Protein AF-A0A0Q5PLP7-F1 (afdb_monomer_lite)

Foldseek 3Di:
DDDDDPLLVVLQVLQVVLLVLLQVLVCVVLVVVVKNKHWDKDWDWDQEPVRHGFWTWIWTWIDGLFFNIKIKIKTKGWDFDDDCVLVVDPQRPVPRTKIKIKIWMWTDTPFLQAWTKIWIWMWMDHVATWIWIWIFTARLDDDPVLLCLQQVLLCVLQVVQPNVQSVVQQVVQQVQQADVVVRDGLHSGHGTDIGHRPDSVSRVSSSSSRSVSCSPRNSVSSSVGSPPDDDVVSVLSSQQSLVVQVVCLVPRNPQLVVCVVVVHDNCSSCSNRDPHHDDD

pLDDT: mean 95.38, std 5.83, range [67.81, 98.94]

Radius of gyration: 18.38 Å; chains: 1; bounding box: 47×38×50 Å

Structure (mmCIF, N/CA/C/O backbone):
data_AF-A0A0Q5PLP7-F1
#
_entry.id   AF-A0A0Q5PLP7-F1
#
loop_
_atom_site.group_PDB
_atom_site.id
_atom_site.type_symbol
_atom_site.label_atom_id
_atom_site.label_alt_id
_atom_site.label_comp_id
_atom_site.label_asym_id
_atom_site.label_entity_id
_atom_site.label_seq_id
_atom_site.pdbx_PDB_ins_code
_atom_site.Cartn_x
_atom_site.Cartn_y
_atom_site.Cartn_z
_atom_site.occupancy
_atom_site.B_iso_or_equiv
_atom_site.auth_seq_id
_atom_site.auth_comp_id
_atom_site.auth_asym_id
_atom_site.auth_atom_id
_atom_site.pdbx_PDB_model_num
ATOM 1 N N . MET A 1 1 ? 17.138 14.579 -14.074 1.00 67.81 1 MET A N 1
ATOM 2 C CA . MET A 1 1 ? 15.884 13.792 -14.101 1.00 67.81 1 MET A CA 1
ATOM 3 C C . MET A 1 1 ? 16.131 12.532 -14.909 1.00 67.81 1 MET A C 1
ATOM 5 O O . MET A 1 1 ? 16.903 12.604 -15.856 1.00 67.81 1 MET A O 1
ATOM 9 N N . LEU A 1 2 ? 15.532 11.404 -14.523 1.00 84.56 2 LEU A N 1
ATOM 10 C CA . LEU A 1 2 ? 15.620 10.164 -15.298 1.00 84.56 2 LEU A CA 1
ATOM 11 C C . LEU A 1 2 ? 14.899 10.344 -16.642 1.00 84.56 2 LEU A C 1
ATOM 13 O O . LEU A 1 2 ? 13.792 10.882 -16.669 1.00 84.56 2 LEU A O 1
ATOM 17 N N . THR A 1 3 ? 15.515 9.896 -17.733 1.00 89.75 3 THR A N 1
ATOM 18 C CA . THR A 1 3 ? 14.839 9.782 -19.032 1.00 89.75 3 THR A CA 1
ATOM 19 C C . THR A 1 3 ? 13.970 8.533 -19.002 1.00 89.75 3 THR A C 1
ATOM 21 O O . THR A 1 3 ? 14.491 7.449 -18.754 1.00 89.75 3 THR A O 1
ATOM 24 N N . LEU A 1 4 ? 12.664 8.693 -19.219 1.00 95.31 4 LEU A N 1
ATOM 25 C CA . LEU A 1 4 ? 11.688 7.607 -19.149 1.00 95.31 4 LEU A CA 1
ATOM 26 C C . LEU A 1 4 ? 11.164 7.274 -20.543 1.00 95.31 4 LEU A C 1
ATOM 28 O O . LEU A 1 4 ? 10.915 8.182 -21.336 1.00 95.31 4 LEU A O 1
ATOM 32 N N . ASP A 1 5 ? 10.973 5.988 -20.825 1.00 97.12 5 ASP A N 1
ATOM 33 C CA . ASP A 1 5 ? 10.203 5.570 -21.998 1.00 97.12 5 ASP A CA 1
ATOM 34 C C . ASP A 1 5 ? 8.686 5.750 -21.781 1.00 97.12 5 ASP A C 1
ATOM 36 O O . ASP A 1 5 ? 8.226 6.116 -20.694 1.00 97.12 5 ASP A O 1
ATOM 40 N N . THR A 1 6 ? 7.899 5.515 -22.835 1.00 98.00 6 THR A N 1
ATOM 41 C CA . THR A 1 6 ? 6.442 5.706 -22.823 1.00 98.00 6 THR A CA 1
ATOM 42 C C . THR A 1 6 ? 5.742 4.883 -21.741 1.00 98.00 6 THR A C 1
ATOM 44 O O . THR A 1 6 ? 4.869 5.410 -21.049 1.00 98.00 6 THR A O 1
ATOM 47 N N . ASP A 1 7 ? 6.141 3.629 -21.543 1.00 98.25 7 ASP A N 1
ATOM 48 C CA . ASP A 1 7 ? 5.531 2.728 -20.560 1.00 98.25 7 ASP A CA 1
ATOM 49 C C . ASP A 1 7 ? 5.874 3.172 -19.137 1.00 98.25 7 ASP A C 1
ATOM 51 O O . ASP A 1 7 ? 5.004 3.285 -18.271 1.00 98.25 7 ASP A O 1
ATOM 55 N N . GLN A 1 8 ? 7.147 3.504 -18.902 1.00 98.19 8 GLN A N 1
ATOM 56 C CA . GLN A 1 8 ? 7.638 4.020 -17.625 1.00 98.19 8 GLN A CA 1
ATOM 57 C C . GLN A 1 8 ? 6.933 5.325 -17.239 1.00 98.19 8 GLN A C 1
ATOM 59 O O . GLN A 1 8 ? 6.527 5.496 -16.086 1.00 98.19 8 GLN A O 1
ATOM 64 N N . GLN A 1 9 ? 6.758 6.238 -18.198 1.00 98.25 9 GLN A N 1
ATOM 65 C CA . GLN A 1 9 ? 6.053 7.497 -17.980 1.00 98.25 9 GLN A CA 1
ATOM 66 C C . GLN A 1 9 ? 4.558 7.275 -17.720 1.00 98.25 9 GLN A C 1
ATOM 68 O O . GLN A 1 9 ? 3.997 7.904 -16.820 1.00 98.25 9 GLN A O 1
ATOM 73 N N . THR A 1 10 ? 3.928 6.356 -18.454 1.00 98.69 10 THR A N 1
ATOM 74 C CA . THR A 1 10 ? 2.509 6.009 -18.292 1.00 98.69 10 THR A CA 1
ATOM 75 C C . THR A 1 10 ? 2.236 5.395 -16.918 1.00 98.69 10 THR A C 1
ATOM 77 O O . THR A 1 10 ? 1.335 5.846 -16.207 1.00 98.69 10 THR A O 1
ATOM 80 N N . ALA A 1 11 ? 3.050 4.422 -16.497 1.00 98.69 11 ALA A N 1
ATOM 81 C CA . ALA A 1 11 ? 2.931 3.791 -15.185 1.00 98.69 11 ALA A CA 1
ATOM 82 C C . ALA A 1 11 ? 3.142 4.801 -14.046 1.00 98.69 11 ALA A C 1
ATOM 84 O O . ALA A 1 11 ? 2.337 4.861 -13.114 1.00 98.69 11 ALA A O 1
ATOM 85 N N . ARG A 1 12 ? 4.173 5.654 -14.149 1.00 98.50 12 ARG A N 1
ATOM 86 C CA . ARG A 1 12 ? 4.429 6.725 -13.177 1.00 98.50 12 ARG A CA 1
ATOM 87 C C . ARG A 1 12 ? 3.227 7.660 -13.034 1.00 98.50 12 ARG A C 1
ATOM 89 O O . ARG A 1 12 ? 2.779 7.907 -11.915 1.00 98.50 12 ARG A O 1
ATOM 96 N N . ALA A 1 13 ? 2.714 8.178 -14.152 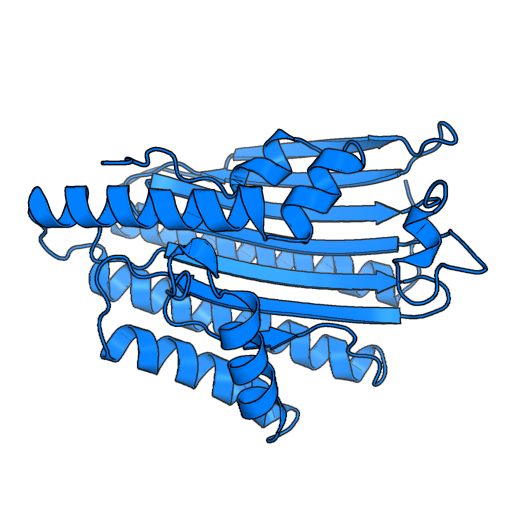1.00 98.69 13 ALA A N 1
ATOM 97 C CA . ALA A 1 13 ? 1.601 9.125 -14.147 1.00 98.69 13 ALA A CA 1
ATOM 98 C C . ALA A 1 13 ? 0.344 8.515 -13.510 1.00 98.69 13 ALA A C 1
ATOM 100 O O . ALA A 1 13 ? -0.357 9.182 -12.746 1.00 98.69 13 ALA A O 1
ATOM 101 N N . TRP A 1 14 ? 0.089 7.230 -13.770 1.00 98.81 14 TRP A N 1
ATOM 102 C CA . TRP A 1 14 ? -0.995 6.499 -13.126 1.00 98.81 14 TRP A CA 1
ATOM 103 C C . TRP A 1 14 ? -0.827 6.404 -11.608 1.00 98.81 14 TRP A C 1
ATOM 105 O O . TRP A 1 14 ? -1.751 6.763 -10.881 1.00 98.81 14 TRP A O 1
ATOM 115 N N . PHE A 1 15 ? 0.335 5.974 -11.108 1.00 98.81 15 PHE A N 1
ATOM 116 C CA . PHE A 1 15 ? 0.550 5.840 -9.663 1.00 98.81 15 PHE A CA 1
ATOM 117 C C . PHE A 1 15 ? 0.480 7.188 -8.935 1.00 98.81 15 PHE A C 1
ATOM 119 O O . PHE A 1 15 ? -0.104 7.275 -7.853 1.00 98.81 15 PHE A O 1
ATOM 126 N N . GLU A 1 16 ? 1.006 8.256 -9.539 1.00 98.75 16 GLU A N 1
ATOM 127 C CA . GLU A 1 16 ? 0.887 9.618 -9.008 1.00 98.75 16 GLU A CA 1
ATOM 128 C C . GLU A 1 16 ? -0.577 10.095 -8.972 1.00 98.75 16 GLU A C 1
ATOM 130 O O . GLU A 1 16 ? -0.996 10.686 -7.972 1.00 98.75 16 GLU A O 1
ATOM 135 N N . SER A 1 17 ? -1.364 9.798 -10.014 1.00 98.81 17 SER A N 1
ATOM 136 C CA . SER A 1 17 ? -2.800 10.105 -10.078 1.00 98.81 17 SER A CA 1
ATOM 137 C C . SER A 1 17 ? -3.606 9.322 -9.038 1.00 98.81 17 SER A C 1
ATOM 139 O O . SER A 1 17 ? -4.400 9.910 -8.298 1.00 98.81 17 SER A O 1
ATOM 141 N N . LEU A 1 18 ? -3.363 8.014 -8.926 1.00 98.88 18 LEU A N 1
ATOM 142 C CA . LEU A 1 18 ? -4.016 7.146 -7.950 1.00 98.88 18 LEU A CA 1
ATOM 143 C C . LEU A 1 18 ? -3.723 7.608 -6.518 1.00 98.88 18 LEU A C 1
ATOM 145 O O . LEU A 1 18 ? -4.650 7.717 -5.718 1.00 98.88 18 LEU A O 1
ATOM 149 N N . ARG A 1 19 ? -2.468 7.972 -6.210 1.00 98.75 19 ARG A N 1
ATOM 150 C CA . ARG A 1 19 ? -2.098 8.558 -4.911 1.00 98.75 19 ARG A CA 1
ATOM 151 C C . ARG A 1 19 ? -2.933 9.790 -4.600 1.00 98.75 19 ARG A C 1
ATOM 153 O O . ARG A 1 19 ? -3.484 9.873 -3.510 1.00 98.75 19 ARG A O 1
ATOM 160 N N . THR A 1 20 ? -3.051 10.725 -5.542 1.00 98.81 20 THR A N 1
ATOM 161 C CA . THR A 1 20 ? -3.848 11.944 -5.342 1.00 98.81 20 THR A CA 1
ATOM 162 C C . THR A 1 20 ? -5.306 11.607 -5.038 1.00 98.81 20 THR A C 1
ATOM 164 O O . THR A 1 20 ? -5.856 12.116 -4.068 1.00 98.81 20 THR A O 1
ATOM 167 N N . ARG A 1 21 ? -5.917 10.694 -5.802 1.00 98.88 21 ARG A N 1
ATOM 168 C CA . ARG A 1 21 ? -7.320 10.294 -5.605 1.00 98.88 21 ARG A CA 1
ATOM 169 C C . ARG A 1 21 ? -7.557 9.600 -4.264 1.00 98.88 21 ARG A C 1
ATOM 171 O O . ARG A 1 21 ? -8.554 9.891 -3.608 1.00 98.88 21 ARG A O 1
ATOM 178 N N . ILE A 1 22 ? -6.640 8.729 -3.840 1.00 98.88 22 ILE A N 1
ATOM 179 C CA . ILE A 1 22 ? -6.704 8.084 -2.524 1.00 98.88 22 ILE A CA 1
ATOM 180 C C . ILE A 1 22 ? -6.572 9.122 -1.407 1.00 98.88 22 ILE A C 1
ATOM 182 O O . ILE A 1 22 ? -7.396 9.132 -0.494 1.00 98.88 22 ILE A O 1
ATOM 186 N N . CYS A 1 23 ? -5.584 10.020 -1.488 1.00 98.88 23 CYS A N 1
ATOM 187 C CA . CYS A 1 23 ? -5.411 11.085 -0.502 1.00 98.88 23 CYS A CA 1
ATOM 188 C C . CYS A 1 23 ? -6.674 11.949 -0.393 1.00 98.88 23 CYS A C 1
ATOM 190 O O . CYS A 1 23 ? -7.181 12.130 0.708 1.00 98.88 23 CYS A O 1
ATOM 192 N N . THR A 1 24 ? -7.252 12.377 -1.521 1.00 98.88 24 THR A N 1
ATOM 193 C CA . THR A 1 24 ? -8.514 13.132 -1.541 1.00 98.88 24 THR A CA 1
ATOM 194 C C . THR A 1 24 ? -9.669 12.357 -0.901 1.00 98.88 24 THR A C 1
ATOM 196 O O . THR A 1 24 ? -10.435 12.927 -0.125 1.00 98.88 24 THR A O 1
ATOM 199 N N . ALA A 1 25 ? -9.805 11.057 -1.181 1.00 98.94 25 ALA A N 1
ATOM 200 C CA . ALA A 1 25 ? -10.855 10.238 -0.577 1.00 98.94 25 ALA A CA 1
ATOM 201 C C . ALA A 1 25 ? -10.691 10.108 0.948 1.00 98.94 25 ALA A C 1
ATOM 203 O O . ALA A 1 25 ? -11.684 10.118 1.676 1.00 98.94 25 ALA A O 1
ATOM 204 N N . PHE A 1 26 ? -9.454 10.004 1.436 1.00 98.88 26 PHE A N 1
ATOM 205 C CA . PHE A 1 26 ? -9.154 9.887 2.865 1.00 98.88 26 PHE A CA 1
ATOM 206 C C . PHE A 1 26 ? -9.312 11.220 3.602 1.00 98.88 26 PHE A C 1
ATOM 208 O O . PHE A 1 26 ? -9.853 11.242 4.704 1.00 98.88 26 PHE A O 1
ATOM 215 N N . GLU A 1 27 ? -8.928 12.336 2.985 1.00 98.88 27 GLU A N 1
ATOM 216 C CA .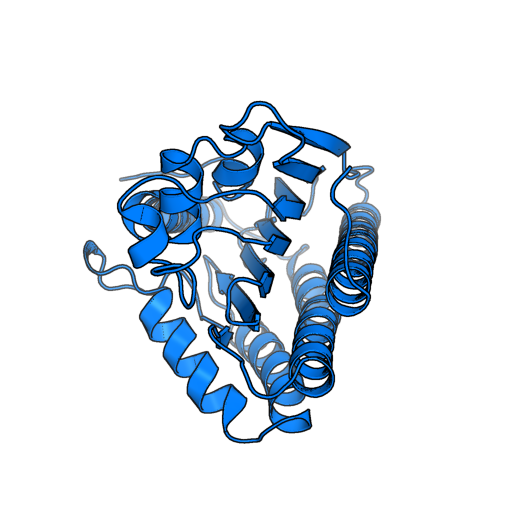 GLU A 1 27 ? -9.212 13.677 3.508 1.00 98.88 27 GLU A CA 1
ATOM 217 C C . GLU A 1 27 ? -10.721 13.915 3.607 1.00 98.88 27 GLU A C 1
ATOM 219 O O . GLU A 1 27 ? -11.196 14.405 4.625 1.00 98.88 27 GLU A O 1
ATOM 224 N N . ALA A 1 28 ? -11.503 13.498 2.605 1.00 98.88 28 ALA A N 1
ATOM 225 C CA . ALA A 1 28 ? -12.961 13.592 2.664 1.00 98.88 28 ALA A CA 1
ATOM 226 C C . ALA A 1 28 ? -13.553 12.799 3.846 1.00 98.88 28 ALA A C 1
ATOM 228 O O . ALA A 1 28 ? -14.467 13.283 4.504 1.00 98.88 28 ALA A O 1
ATOM 229 N N . ILE A 1 29 ? -13.004 11.622 4.164 1.00 98.88 29 ILE A N 1
ATOM 230 C CA . ILE A 1 29 ? -13.406 10.846 5.349 1.00 98.88 29 ILE A CA 1
ATOM 231 C C . ILE A 1 29 ? -13.093 11.599 6.653 1.00 98.88 29 ILE A C 1
ATOM 233 O O . ILE A 1 29 ? -13.907 11.590 7.574 1.00 98.88 29 ILE A O 1
ATOM 237 N N . GLU A 1 30 ? -11.943 12.271 6.751 1.00 98.88 30 GLU A N 1
ATOM 238 C CA . GLU A 1 30 ? -11.634 13.125 7.908 1.00 98.88 30 GLU A CA 1
ATOM 239 C C . GLU A 1 30 ? -12.648 14.272 8.037 1.00 98.88 30 GLU A C 1
ATOM 241 O O . GLU A 1 30 ? -13.141 14.532 9.138 1.00 98.88 30 GLU A O 1
ATOM 246 N N . ARG A 1 31 ? -13.048 14.890 6.916 1.00 98.81 31 ARG A N 1
ATOM 247 C CA . ARG A 1 31 ? -14.092 15.930 6.902 1.00 98.81 31 ARG A CA 1
ATOM 248 C C . ARG A 1 31 ? -15.448 15.397 7.348 1.00 98.81 31 ARG A C 1
ATOM 250 O O . ARG A 1 31 ? -16.095 16.049 8.165 1.00 98.81 31 ARG A O 1
ATOM 257 N N . ASP A 1 32 ? -15.836 14.205 6.894 1.00 98.56 32 ASP A N 1
ATOM 258 C CA . ASP A 1 32 ? -17.064 13.523 7.329 1.00 98.56 32 ASP A CA 1
ATOM 259 C C . ASP A 1 32 ? -17.075 13.295 8.859 1.00 98.56 32 ASP A C 1
ATOM 261 O O . ASP A 1 32 ? -18.134 13.296 9.487 1.00 98.56 32 ASP A O 1
ATOM 265 N N . ALA A 1 33 ? -15.897 13.152 9.479 1.00 98.12 33 ALA A N 1
ATOM 266 C CA . ALA A 1 33 ? -15.716 13.010 10.925 1.00 98.12 33 ALA A CA 1
ATOM 267 C C . ALA A 1 33 ? -15.476 14.343 11.675 1.00 98.12 33 ALA A C 1
ATOM 269 O O . ALA A 1 33 ? -15.183 14.334 12.876 1.00 98.12 33 ALA A O 1
ATOM 270 N N . GLY A 1 34 ? -15.590 15.491 10.998 1.00 98.25 34 GLY A N 1
ATOM 271 C CA . GLY A 1 34 ? -15.385 16.819 11.587 1.00 98.25 34 GLY A CA 1
ATOM 272 C C . GLY A 1 34 ? -13.922 17.146 11.894 1.00 98.25 34 GLY A C 1
ATOM 273 O O . GLY A 1 34 ? -13.640 17.853 12.861 1.00 98.25 34 GLY A O 1
ATOM 274 N N . SER A 1 35 ? -12.990 16.594 11.119 1.00 98.44 35 SER A N 1
ATOM 275 C CA . SER A 1 35 ? -11.549 16.809 11.241 1.00 98.44 35 SER A CA 1
ATOM 276 C C . SER A 1 35 ? -11.001 17.519 10.005 1.00 98.44 35 SER A C 1
ATOM 278 O O . SER A 1 35 ? -11.308 17.158 8.871 1.00 98.44 35 SER A O 1
ATOM 280 N N . ASP A 1 36 ? -10.149 18.520 10.231 1.00 98.19 36 ASP A N 1
ATOM 281 C CA . ASP A 1 36 ? -9.466 19.264 9.169 1.00 98.19 36 ASP A CA 1
ATOM 282 C C . ASP A 1 36 ? -8.118 18.645 8.760 1.00 98.19 36 ASP A C 1
ATOM 284 O O . ASP A 1 36 ? -7.347 19.274 8.031 1.00 98.19 36 ASP A O 1
ATOM 288 N N . ALA A 1 37 ? -7.819 17.421 9.209 1.00 98.56 37 ALA A N 1
ATOM 289 C CA . ALA A 1 37 ? -6.592 16.726 8.839 1.00 98.56 37 ALA A CA 1
ATOM 290 C C . ALA A 1 37 ? -6.440 16.627 7.309 1.00 98.56 37 ALA A C 1
ATOM 292 O O . ALA A 1 37 ? -7.410 16.405 6.579 1.00 98.56 37 ALA A O 1
ATOM 293 N N . ALA A 1 38 ? -5.211 16.833 6.839 1.00 98.62 38 ALA A N 1
ATOM 294 C CA . ALA A 1 38 ? -4.842 16.807 5.431 1.00 98.62 38 ALA A CA 1
ATOM 295 C C . ALA A 1 38 ? -3.458 16.175 5.256 1.00 98.62 38 ALA A C 1
ATOM 297 O O . ALA A 1 38 ? -2.664 16.129 6.203 1.00 98.62 38 ALA A O 1
ATOM 298 N N . PHE A 1 39 ? -3.164 15.689 4.052 1.00 98.69 39 PHE A N 1
ATOM 299 C CA . PHE A 1 39 ? -1.857 15.132 3.732 1.00 98.69 39 PHE A CA 1
ATOM 300 C C . PHE A 1 39 ? -0.793 16.226 3.622 1.00 98.69 39 PHE A C 1
ATOM 302 O O . PHE A 1 39 ? -0.915 17.175 2.849 1.00 98.69 39 PHE A O 1
ATOM 309 N N . GLU A 1 40 ? 0.309 16.032 4.339 1.00 98.25 40 GLU A N 1
ATOM 310 C CA . GLU A 1 40 ? 1.564 16.725 4.088 1.00 98.25 40 GLU A CA 1
ATOM 311 C C . GLU A 1 40 ? 2.354 15.965 3.017 1.00 98.25 40 GLU A C 1
ATOM 313 O O . GLU A 1 40 ? 2.526 14.744 3.103 1.00 98.25 40 GLU A O 1
ATOM 318 N N . TYR A 1 41 ? 2.845 16.693 2.011 1.00 97.94 41 TYR A N 1
ATOM 319 C CA . TYR A 1 41 ? 3.620 16.130 0.909 1.00 97.94 41 TYR A CA 1
ATOM 320 C C . TYR A 1 41 ? 5.088 16.532 1.006 1.00 97.94 41 TYR A C 1
ATOM 322 O O . TYR A 1 41 ? 5.435 17.701 0.854 1.00 97.94 41 TYR A O 1
ATOM 330 N N . ILE A 1 42 ? 5.957 15.543 1.194 1.00 96.19 42 ILE A N 1
ATOM 331 C CA . ILE A 1 42 ? 7.401 15.737 1.333 1.00 96.19 42 ILE A CA 1
ATOM 332 C C . ILE A 1 42 ? 8.090 15.073 0.142 1.00 96.19 42 ILE A C 1
ATOM 334 O O . ILE A 1 42 ? 8.158 13.842 0.049 1.00 96.19 42 ILE A O 1
ATOM 338 N N . ALA A 1 43 ? 8.576 15.895 -0.787 1.00 96.19 43 ALA A N 1
ATOM 339 C CA . ALA A 1 43 ? 9.376 15.435 -1.916 1.00 96.19 43 ALA A CA 1
ATOM 340 C C . ALA A 1 43 ? 10.784 15.032 -1.458 1.00 96.19 43 ALA A C 1
ATOM 342 O O . ALA A 1 43 ? 11.335 15.604 -0.517 1.00 96.19 43 ALA A O 1
ATOM 343 N N . TRP A 1 44 ? 11.364 14.047 -2.132 1.00 93.62 44 TRP A N 1
ATOM 344 C CA . TRP A 1 44 ? 12.738 13.622 -1.908 1.00 93.62 44 TRP A CA 1
ATOM 345 C C . TRP A 1 44 ? 13.363 13.143 -3.213 1.00 93.62 44 TRP A C 1
ATOM 347 O O . TRP A 1 44 ? 12.692 12.548 -4.057 1.00 93.62 44 TRP A O 1
ATOM 357 N N . ASP A 1 45 ? 14.667 13.355 -3.329 1.00 91.69 45 ASP A N 1
ATOM 358 C CA . ASP A 1 45 ? 15.477 12.887 -4.444 1.00 91.69 45 ASP A CA 1
ATOM 359 C C . ASP A 1 45 ? 16.424 11.778 -3.983 1.00 91.69 45 ASP A C 1
ATOM 361 O O . ASP A 1 45 ? 16.821 11.700 -2.818 1.00 91.69 45 ASP A O 1
ATOM 365 N N . ARG A 1 46 ? 16.792 10.907 -4.919 1.00 88.31 46 ARG A N 1
ATOM 366 C CA . ARG A 1 46 ? 17.804 9.868 -4.745 1.00 88.31 46 ARG A CA 1
ATOM 367 C C . ARG A 1 46 ? 19.003 10.190 -5.616 1.00 88.31 46 ARG A C 1
ATOM 369 O O . ARG A 1 46 ? 18.851 10.478 -6.802 1.00 88.31 46 ARG A O 1
ATOM 376 N N . ILE A 1 47 ? 20.190 10.049 -5.045 1.00 87.00 47 ILE A N 1
ATOM 377 C CA . ILE A 1 47 ? 21.442 10.027 -5.797 1.00 87.00 47 ILE A CA 1
ATOM 378 C C . ILE A 1 47 ? 21.800 8.562 -6.047 1.00 87.00 47 ILE A C 1
ATOM 380 O O . ILE A 1 47 ? 21.756 7.740 -5.132 1.00 87.00 47 ILE A O 1
ATOM 384 N N . ASP A 1 48 ? 22.056 8.220 -7.306 1.00 84.75 48 ASP A N 1
ATOM 385 C CA . ASP A 1 48 ? 22.569 6.903 -7.676 1.00 84.75 48 ASP A CA 1
ATOM 386 C C . ASP A 1 48 ? 24.010 6.749 -7.157 1.00 84.75 48 ASP A C 1
ATOM 388 O O . ASP A 1 48 ? 24.717 7.756 -7.077 1.00 84.75 48 ASP A O 1
ATOM 392 N N . PRO A 1 49 ? 24.496 5.536 -6.833 1.00 81.19 49 PRO A N 1
ATOM 393 C CA . PRO A 1 49 ? 25.873 5.365 -6.369 1.00 81.19 49 PRO A CA 1
ATOM 394 C C . PRO A 1 49 ? 26.946 5.888 -7.337 1.00 81.19 49 PRO A C 1
ATOM 396 O O . PRO A 1 49 ? 28.027 6.276 -6.902 1.00 81.19 49 PRO A O 1
ATOM 399 N N . SER A 1 50 ? 26.639 6.000 -8.636 1.00 82.88 50 SER A N 1
ATOM 400 C CA . SER A 1 50 ? 27.503 6.676 -9.618 1.00 82.88 50 SER A CA 1
ATOM 401 C C . SER A 1 50 ? 27.657 8.194 -9.408 1.00 82.88 50 SER A C 1
ATOM 403 O O . SER A 1 50 ? 28.445 8.832 -10.103 1.00 82.88 50 SER A O 1
ATOM 405 N N . GLY A 1 51 ? 26.893 8.796 -8.491 1.00 84.56 51 GLY A N 1
ATOM 406 C CA . GLY A 1 51 ? 26.802 10.242 -8.270 1.00 84.56 51 GLY A CA 1
ATOM 407 C C . GLY A 1 51 ? 25.781 10.950 -9.171 1.00 84.56 51 GLY A C 1
ATOM 408 O O . GLY A 1 51 ? 25.559 12.151 -9.019 1.00 84.56 51 GLY A O 1
ATOM 409 N N . GLY A 1 52 ? 25.147 10.230 -10.104 1.00 86.31 52 GLY A N 1
ATOM 410 C CA . GLY A 1 52 ? 24.111 10.762 -10.990 1.00 86.31 52 GLY A CA 1
ATOM 411 C C . GLY A 1 52 ? 22.701 10.799 -10.371 1.00 86.31 52 GLY A C 1
ATOM 412 O O . GLY A 1 52 ? 22.482 10.324 -9.254 1.00 86.31 52 GLY A O 1
ATOM 413 N N . PRO A 1 53 ? 21.698 11.335 -11.096 1.00 89.25 53 PRO A N 1
ATOM 414 C CA . PRO A 1 53 ? 20.306 11.318 -10.647 1.00 89.25 53 PRO A CA 1
ATOM 415 C C . PRO A 1 53 ? 19.767 9.882 -10.549 1.00 89.25 53 PRO A C 1
ATOM 417 O O . PRO A 1 53 ? 19.710 9.179 -11.553 1.00 89.25 53 PRO A O 1
ATOM 420 N N . GLY A 1 54 ? 19.304 9.473 -9.366 1.00 90.19 54 GLY A N 1
ATOM 421 C CA . GLY A 1 54 ? 18.722 8.150 -9.094 1.00 90.19 54 GLY A CA 1
ATOM 422 C C . GLY A 1 54 ? 17.190 8.131 -9.033 1.00 90.19 54 GLY A C 1
ATOM 423 O O . GLY A 1 54 ? 16.603 7.133 -8.601 1.00 90.19 54 GLY A O 1
ATOM 424 N N . GLY A 1 55 ? 16.546 9.235 -9.427 1.00 93.19 55 GLY A N 1
ATOM 425 C CA . GLY A 1 55 ? 15.103 9.459 -9.315 1.00 93.19 55 GLY A CA 1
ATOM 426 C C . GLY A 1 55 ? 14.709 10.059 -7.967 1.00 93.19 55 GLY A C 1
ATOM 427 O O . GLY A 1 55 ? 15.469 10.833 -7.397 1.00 93.19 55 GLY A O 1
ATOM 428 N N . GLY A 1 56 ? 13.525 9.718 -7.465 1.00 94.00 56 GLY A N 1
ATOM 429 C CA . GLY A 1 56 ? 12.991 10.274 -6.224 1.00 94.00 56 GLY A CA 1
ATOM 430 C C . GLY A 1 56 ? 11.548 9.855 -5.967 1.00 94.00 56 GLY A C 1
ATOM 431 O O . GLY A 1 56 ? 11.058 8.867 -6.520 1.00 94.00 56 GLY A O 1
ATOM 432 N N . GLY A 1 57 ? 10.847 10.615 -5.137 1.00 95.25 57 GLY A N 1
ATOM 433 C CA . GLY A 1 57 ? 9.449 10.363 -4.833 1.00 95.25 57 GLY A CA 1
ATOM 434 C C . GLY A 1 57 ? 8.811 11.450 -3.984 1.00 95.25 57 GLY A C 1
ATOM 435 O O . GLY A 1 57 ? 9.423 12.463 -3.651 1.00 95.25 57 GLY A O 1
ATOM 436 N N . VAL A 1 58 ? 7.556 11.213 -3.620 1.00 97.44 58 VAL A N 1
ATOM 437 C CA . VAL A 1 58 ? 6.794 12.078 -2.720 1.00 97.44 58 VAL A CA 1
ATOM 438 C C . VAL A 1 58 ? 6.183 11.210 -1.638 1.00 97.44 58 VAL A C 1
ATOM 440 O O . VAL A 1 58 ? 5.467 10.247 -1.922 1.00 97.44 58 VAL A O 1
ATOM 443 N N . ARG A 1 59 ? 6.475 11.558 -0.387 1.00 96.69 59 ARG A N 1
ATOM 444 C CA . ARG A 1 59 ? 5.792 10.997 0.773 1.00 96.69 59 ARG A CA 1
ATOM 445 C C . ARG A 1 59 ? 4.538 11.815 1.026 1.00 96.69 59 ARG A C 1
ATOM 447 O O . ARG A 1 59 ? 4.656 13.015 1.232 1.00 96.69 59 ARG A O 1
ATOM 454 N N . GLY A 1 60 ? 3.369 11.189 1.006 1.00 97.62 60 GLY A N 1
ATOM 455 C CA . GLY A 1 60 ? 2.151 11.773 1.559 1.00 97.62 60 GLY A CA 1
ATOM 456 C C . GLY A 1 60 ? 1.929 11.196 2.947 1.00 97.62 60 GLY A C 1
ATOM 457 O O . GLY A 1 60 ? 1.831 9.978 3.061 1.00 97.62 60 GLY A O 1
ATOM 458 N N . VAL A 1 61 ? 1.841 12.023 3.988 1.00 97.88 61 VAL A N 1
ATOM 459 C CA . VAL A 1 61 ? 1.537 11.568 5.356 1.00 97.88 61 VAL A CA 1
ATOM 460 C C . VAL A 1 61 ? 0.410 12.402 5.949 1.00 97.88 61 VAL A C 1
ATOM 462 O O . VAL A 1 61 ? 0.422 13.621 5.840 1.00 97.88 61 VAL A O 1
ATOM 465 N N . MET A 1 62 ? -0.540 11.751 6.614 1.00 98.38 62 MET A N 1
ATOM 466 C CA . MET A 1 62 ? -1.599 12.409 7.374 1.00 98.38 62 MET A CA 1
ATOM 467 C C . MET A 1 62 ? -1.756 11.735 8.739 1.00 98.38 62 MET A C 1
ATOM 469 O O . MET A 1 62 ? -1.644 10.513 8.874 1.00 98.38 62 MET A O 1
ATOM 473 N N . LYS A 1 63 ? -2.020 12.551 9.758 1.00 98.44 63 LYS A N 1
ATOM 474 C CA . LYS A 1 63 ? -2.503 12.119 11.071 1.00 98.44 63 LYS A CA 1
ATOM 475 C C . LYS A 1 63 ? -3.773 12.899 11.367 1.00 98.44 63 LYS A C 1
ATOM 477 O O . LYS A 1 63 ? -3.765 14.124 11.266 1.00 98.44 63 LYS A O 1
ATOM 482 N N . GLY A 1 64 ? -4.835 12.196 11.713 1.00 98.06 64 GLY A N 1
ATOM 483 C CA . GLY A 1 64 ? -6.159 12.766 11.886 1.00 98.06 64 GLY A CA 1
ATOM 484 C C . GLY A 1 64 ? -6.987 12.022 12.923 1.00 98.06 64 GLY A C 1
ATOM 485 O O . GLY A 1 64 ? -6.475 11.250 13.736 1.00 98.06 64 GLY A O 1
ATOM 486 N N . ARG A 1 65 ? -8.287 12.303 12.904 1.00 98.38 65 ARG A N 1
ATOM 487 C CA . ARG A 1 65 ? -9.278 11.754 13.826 1.00 98.38 65 ARG A CA 1
ATOM 488 C C . ARG A 1 65 ? -9.651 10.316 13.478 1.00 98.38 65 ARG A C 1
ATOM 490 O O . ARG A 1 65 ? -9.877 9.526 14.388 1.00 98.38 65 ARG A O 1
ATOM 497 N N . VAL A 1 66 ? -9.751 9.988 12.191 1.00 98.75 66 VAL A N 1
ATOM 498 C CA . VAL A 1 66 ? -10.120 8.651 11.698 1.00 98.75 66 VAL A CA 1
ATOM 499 C C . VAL A 1 66 ? -8.859 7.851 11.379 1.00 98.75 66 VAL A C 1
ATOM 501 O O . VAL A 1 66 ? -8.717 6.702 11.807 1.00 98.75 66 VAL A O 1
ATOM 504 N N . PHE A 1 67 ? -7.909 8.475 10.687 1.00 98.75 67 PHE A N 1
ATOM 505 C CA . PHE A 1 67 ? -6.603 7.911 10.372 1.00 98.75 67 PHE A CA 1
ATOM 506 C C . PHE A 1 67 ? -5.580 8.356 11.421 1.00 98.75 67 PHE A C 1
ATOM 508 O O . PHE A 1 67 ? -4.999 9.433 11.308 1.00 98.75 67 PHE A O 1
ATOM 515 N N . GLU A 1 68 ? -5.299 7.522 12.427 1.00 98.50 68 GLU A N 1
ATOM 516 C CA . GLU A 1 68 ? -4.293 7.848 13.454 1.00 98.50 68 GLU A CA 1
ATOM 517 C C . GLU A 1 68 ? -2.914 8.100 12.825 1.00 98.50 68 GLU A C 1
ATOM 519 O O . GLU A 1 68 ? -2.166 8.989 13.240 1.00 98.50 68 GLU A O 1
ATOM 524 N N . LYS A 1 69 ? -2.589 7.321 11.787 1.00 98.44 69 LYS A N 1
ATOM 525 C CA . LYS A 1 69 ? -1.452 7.555 10.898 1.00 98.44 69 LYS A CA 1
ATOM 526 C C . LYS A 1 69 ? -1.711 6.874 9.564 1.00 98.44 69 LYS A C 1
ATOM 528 O O . LYS A 1 69 ? -1.867 5.657 9.514 1.00 98.44 69 LYS A O 1
ATOM 533 N N . VAL A 1 70 ? -1.666 7.626 8.477 1.00 98.69 70 VAL A N 1
ATOM 534 C CA . VAL A 1 70 ? -1.684 7.074 7.122 1.00 98.69 70 VAL A CA 1
ATOM 535 C C . VAL A 1 70 ? -0.557 7.677 6.309 1.00 98.69 70 VAL A C 1
ATOM 537 O O . VAL A 1 70 ? -0.245 8.861 6.444 1.00 98.69 70 VAL A O 1
ATOM 540 N N . GLY A 1 71 ? 0.060 6.865 5.460 1.00 98.31 71 GLY A N 1
ATOM 541 C CA . GLY A 1 71 ? 0.907 7.390 4.407 1.00 98.31 71 GLY A CA 1
ATOM 542 C C . GLY A 1 71 ? 0.633 6.731 3.071 1.00 98.31 71 GLY A C 1
ATOM 543 O O . GLY A 1 71 ? 0.318 5.545 2.997 1.00 98.31 71 GLY A O 1
ATOM 544 N N . VAL A 1 72 ? 0.745 7.542 2.025 1.00 98.50 72 VAL A N 1
ATOM 545 C CA . VAL A 1 72 ? 0.545 7.169 0.627 1.00 98.50 72 VAL A CA 1
ATOM 546 C C . VAL A 1 72 ? 1.725 7.730 -0.152 1.00 98.50 72 VAL A C 1
ATOM 548 O O . VAL A 1 72 ? 1.797 8.920 -0.463 1.00 98.50 72 VAL A O 1
ATOM 551 N N . ASN A 1 73 ? 2.700 6.869 -0.400 1.00 97.56 73 ASN A N 1
ATOM 552 C CA . ASN A 1 73 ? 3.963 7.225 -1.021 1.00 97.56 73 ASN A CA 1
ATOM 553 C C . ASN A 1 73 ? 3.937 6.848 -2.497 1.00 97.56 73 ASN A C 1
ATOM 555 O O . ASN A 1 73 ? 3.453 5.777 -2.861 1.00 97.56 73 ASN A O 1
ATOM 559 N N . VAL A 1 74 ? 4.540 7.693 -3.325 1.00 97.81 74 VAL A N 1
ATOM 560 C CA . VAL A 1 74 ? 4.901 7.348 -4.702 1.00 97.81 74 VAL A CA 1
ATOM 561 C C . VAL A 1 74 ? 6.392 7.532 -4.900 1.00 97.81 74 VAL A C 1
ATOM 563 O O . VAL A 1 74 ? 6.992 8.461 -4.354 1.00 97.81 74 VAL A O 1
ATOM 566 N N . SER A 1 75 ? 6.998 6.647 -5.677 1.00 95.50 75 SER A N 1
ATOM 567 C CA . SER A 1 75 ? 8.410 6.731 -6.034 1.00 95.50 75 SER A CA 1
ATOM 568 C C . SER A 1 75 ? 8.609 6.405 -7.504 1.00 95.50 75 SER A C 1
ATOM 570 O O . SER A 1 75 ? 7.857 5.636 -8.092 1.00 95.50 75 SER A O 1
ATOM 572 N N . THR A 1 76 ? 9.615 7.029 -8.106 1.00 96.56 76 THR A N 1
ATOM 573 C CA . THR A 1 76 ? 10.153 6.681 -9.420 1.00 96.56 76 THR A CA 1
ATOM 574 C C . THR A 1 76 ? 11.664 6.777 -9.332 1.00 96.56 76 THR A C 1
ATOM 576 O O . THR A 1 76 ? 12.225 7.871 -9.264 1.00 96.56 76 THR A O 1
ATOM 579 N N . VAL A 1 77 ? 12.318 5.625 -9.300 1.00 93.31 77 VAL A N 1
ATOM 580 C CA . VAL A 1 77 ? 13.759 5.490 -9.106 1.00 93.31 77 VAL A CA 1
ATOM 581 C C . VAL A 1 77 ? 14.368 4.669 -10.230 1.00 93.31 77 VAL A C 1
ATOM 583 O O . VAL A 1 77 ? 13.705 3.850 -10.858 1.00 93.31 77 VAL A O 1
ATOM 586 N N . GLY A 1 78 ? 15.648 4.888 -10.480 1.00 92.38 78 GLY A N 1
ATOM 587 C CA . GLY A 1 78 ? 16.410 4.118 -11.448 1.00 92.38 78 GLY A CA 1
ATOM 588 C C . GLY A 1 78 ? 17.899 4.269 -11.203 1.00 92.38 78 GLY A C 1
ATOM 589 O O . GLY A 1 78 ? 18.312 5.012 -10.309 1.00 92.38 78 GLY A O 1
ATOM 590 N N . GLY A 1 79 ? 18.694 3.543 -11.973 1.00 90.94 79 GLY A N 1
ATOM 591 C CA . GLY A 1 79 ? 20.145 3.562 -11.850 1.00 90.94 79 GLY A CA 1
ATOM 592 C C . GLY A 1 79 ? 20.730 2.166 -11.927 1.00 90.94 79 GLY A C 1
ATOM 593 O O . GLY A 1 79 ? 20.209 1.330 -12.665 1.00 90.94 79 GLY A O 1
ATOM 594 N N . THR A 1 80 ? 21.797 1.919 -11.171 1.00 89.44 80 THR A N 1
ATOM 595 C CA . THR A 1 80 ? 22.525 0.643 -11.203 1.00 89.44 80 THR A CA 1
ATOM 596 C C . THR A 1 80 ? 22.467 -0.050 -9.845 1.00 89.44 80 THR A C 1
ATOM 598 O O . THR A 1 80 ? 22.724 0.565 -8.813 1.00 89.44 80 THR A O 1
ATOM 601 N N . LEU A 1 81 ? 22.104 -1.332 -9.835 1.00 86.25 81 LEU A N 1
ATOM 602 C CA . LEU A 1 81 ? 22.156 -2.180 -8.646 1.00 86.25 81 LEU A CA 1
ATOM 603 C C . LEU A 1 81 ? 23.607 -2.576 -8.335 1.00 86.25 81 LEU A C 1
ATOM 605 O O . LEU A 1 81 ? 24.358 -2.942 -9.236 1.00 86.25 81 LEU A O 1
ATOM 609 N N . GLU A 1 82 ? 24.003 -2.540 -7.063 1.00 79.94 82 GLU A N 1
ATOM 610 C CA . GLU A 1 82 ? 25.378 -2.849 -6.651 1.00 79.94 82 GLU A CA 1
ATOM 611 C C . GLU A 1 82 ? 25.558 -4.299 -6.177 1.00 79.94 82 GLU A C 1
ATOM 613 O O . GLU A 1 82 ? 24.723 -4.854 -5.460 1.00 79.94 82 GLU A O 1
ATOM 618 N N . GLY A 1 83 ? 26.704 -4.895 -6.519 1.00 79.88 83 GLY A N 1
ATOM 619 C CA . GLY A 1 83 ? 27.164 -6.173 -5.970 1.00 79.88 83 GLY A CA 1
ATOM 620 C C . GLY A 1 83 ? 26.231 -7.359 -6.238 1.00 79.88 83 GLY A C 1
ATOM 621 O O . GLY A 1 83 ? 25.540 -7.428 -7.254 1.00 79.88 83 GLY A O 1
ATOM 622 N N . ASP A 1 84 ? 26.202 -8.310 -5.301 1.00 79.81 84 ASP A N 1
ATOM 623 C CA . ASP A 1 84 ? 25.358 -9.510 -5.397 1.00 79.81 84 ASP A CA 1
ATOM 624 C C . ASP A 1 84 ? 23.855 -9.203 -5.385 1.00 79.81 84 ASP A C 1
ATOM 626 O O . ASP A 1 84 ? 23.045 -10.066 -5.727 1.00 79.81 84 ASP A O 1
ATOM 630 N N . PHE A 1 85 ? 23.462 -7.972 -5.041 1.00 79.00 85 PHE A N 1
ATOM 631 C CA . PHE A 1 85 ? 22.060 -7.587 -5.012 1.00 79.00 85 PHE A CA 1
ATOM 632 C C . PHE A 1 85 ? 21.406 -7.683 -6.397 1.00 79.00 85 PHE A C 1
ATOM 634 O O . PHE A 1 85 ? 20.283 -8.179 -6.511 1.00 79.00 85 PHE A O 1
ATOM 641 N N . ALA A 1 86 ? 22.132 -7.314 -7.455 1.00 84.19 86 ALA A N 1
ATOM 642 C CA . ALA A 1 86 ? 21.652 -7.412 -8.832 1.00 84.19 86 ALA A CA 1
ATOM 643 C C . ALA A 1 86 ? 21.230 -8.848 -9.207 1.00 84.19 86 ALA A C 1
ATOM 645 O O . ALA A 1 86 ? 20.234 -9.047 -9.897 1.00 84.19 86 ALA A O 1
ATOM 646 N N . ARG A 1 87 ? 21.911 -9.867 -8.661 1.00 85.94 87 ARG A N 1
ATOM 647 C CA . ARG A 1 87 ? 21.605 -11.290 -8.910 1.00 85.94 87 ARG A CA 1
ATOM 648 C C . ARG A 1 87 ? 20.303 -11.756 -8.264 1.00 85.94 87 ARG A C 1
ATOM 650 O O . ARG A 1 87 ? 19.735 -12.753 -8.694 1.00 85.94 87 ARG A O 1
ATOM 657 N N . SER A 1 88 ? 19.836 -11.052 -7.233 1.00 84.62 88 SER A N 1
ATOM 658 C CA . SER A 1 88 ? 18.555 -11.341 -6.579 1.00 84.62 88 SER A CA 1
ATOM 659 C C . SER A 1 88 ? 17.359 -10.707 -7.292 1.00 84.62 88 SER A C 1
ATOM 661 O O . SER A 1 88 ? 16.218 -11.082 -7.025 1.00 84.62 88 SER A O 1
ATOM 663 N N . ILE A 1 89 ? 17.608 -9.758 -8.201 1.00 87.25 89 ILE A N 1
ATOM 664 C CA . ILE A 1 89 ? 16.568 -9.056 -8.944 1.00 87.25 89 ILE A CA 1
ATOM 665 C C . ILE A 1 89 ? 16.363 -9.707 -10.309 1.00 87.25 89 ILE A C 1
ATOM 667 O O . ILE A 1 89 ? 17.291 -9.928 -11.089 1.00 87.25 89 ILE A O 1
ATOM 671 N N . ASN A 1 90 ? 15.100 -9.992 -10.610 1.00 91.25 90 ASN A N 1
ATOM 672 C CA . ASN A 1 90 ? 14.684 -10.608 -11.860 1.00 91.25 90 ASN A CA 1
ATOM 673 C C . ASN A 1 90 ? 15.149 -9.779 -13.072 1.00 91.25 90 ASN A C 1
ATOM 675 O O . ASN A 1 90 ? 14.832 -8.596 -13.201 1.00 91.25 90 ASN A O 1
ATOM 679 N N . GLY A 1 91 ? 15.928 -10.408 -13.952 1.00 92.62 91 GLY A N 1
ATOM 680 C CA . GLY A 1 91 ? 16.478 -9.767 -15.148 1.00 92.62 91 GLY A CA 1
ATOM 681 C C . GLY A 1 91 ? 17.616 -8.767 -14.901 1.00 92.62 91 GLY A C 1
ATOM 682 O O . GLY A 1 91 ? 17.944 -8.031 -15.826 1.00 92.62 91 GLY A O 1
ATOM 683 N N . ALA A 1 92 ? 18.222 -8.716 -13.708 1.00 92.62 92 ALA A N 1
ATOM 684 C CA . ALA A 1 92 ? 19.333 -7.795 -13.425 1.00 92.62 92 ALA A CA 1
ATOM 685 C C . ALA A 1 92 ? 20.703 -8.472 -13.220 1.00 92.62 92 ALA A C 1
ATOM 687 O O . ALA A 1 92 ? 21.684 -7.796 -12.925 1.00 92.62 92 ALA A O 1
ATOM 688 N N . ALA A 1 93 ? 20.796 -9.799 -13.368 1.00 90.00 93 ALA A N 1
ATOM 689 C CA . ALA A 1 93 ? 22.034 -10.536 -13.100 1.00 90.00 93 ALA A CA 1
ATOM 690 C C . ALA A 1 93 ? 23.185 -10.172 -14.060 1.00 90.00 93 ALA A C 1
ATOM 692 O O . ALA A 1 93 ? 24.318 -10.018 -13.607 1.00 90.00 93 ALA A O 1
ATOM 693 N N . ASP A 1 94 ? 22.882 -10.016 -15.354 1.00 89.81 94 ASP A N 1
ATOM 694 C CA . ASP A 1 94 ? 23.869 -9.692 -16.398 1.00 89.81 94 ASP A CA 1
ATOM 695 C C . ASP A 1 94 ? 23.935 -8.186 -16.709 1.00 89.81 94 ASP A C 1
ATOM 697 O O . ASP A 1 94 ? 24.973 -7.677 -17.129 1.00 89.81 94 ASP A O 1
ATOM 701 N N . ASP A 1 95 ? 22.833 -7.466 -16.484 1.00 93.12 95 ASP A N 1
ATOM 702 C CA . ASP A 1 95 ? 22.738 -6.012 -16.624 1.00 93.12 95 ASP A CA 1
ATOM 703 C C . ASP A 1 95 ? 22.102 -5.422 -15.356 1.00 93.12 95 ASP A C 1
ATOM 705 O O . ASP A 1 95 ? 20.889 -5.534 -15.169 1.00 93.12 95 ASP A O 1
ATOM 709 N N . PRO A 1 96 ? 22.894 -4.787 -14.476 1.00 91.38 96 PRO A N 1
ATOM 710 C CA . PRO A 1 96 ? 22.417 -4.297 -13.187 1.00 91.38 96 PRO A CA 1
ATOM 711 C C . PRO A 1 96 ? 21.572 -3.020 -13.289 1.00 91.38 96 PRO A C 1
ATOM 713 O O . PRO A 1 96 ? 21.157 -2.483 -12.257 1.00 91.38 96 PRO A O 1
ATOM 716 N N . ARG A 1 97 ? 21.336 -2.487 -14.494 1.00 92.88 97 ARG A N 1
ATOM 717 C CA . ARG A 1 97 ? 20.498 -1.300 -14.669 1.00 92.88 97 ARG A CA 1
ATOM 718 C C . ARG A 1 97 ? 19.045 -1.621 -14.355 1.00 92.88 97 ARG A C 1
ATOM 720 O O . ARG A 1 97 ? 18.502 -2.640 -14.779 1.00 92.88 97 ARG A O 1
ATOM 727 N N . PHE A 1 98 ? 18.400 -0.710 -13.639 1.00 93.38 98 PHE A N 1
ATOM 728 C CA . PHE A 1 98 ? 17.007 -0.865 -13.256 1.00 93.38 98 PHE A CA 1
ATOM 729 C C . PHE A 1 98 ? 16.238 0.453 -13.304 1.00 93.38 98 PHE A C 1
ATOM 731 O O . PHE A 1 98 ? 16.789 1.553 -13.208 1.00 93.38 98 PHE A O 1
ATOM 738 N N . PHE A 1 99 ? 14.927 0.297 -13.380 1.00 95.56 99 PHE A N 1
ATOM 739 C CA . PHE A 1 99 ? 13.916 1.309 -13.159 1.00 95.56 99 PHE A CA 1
ATOM 740 C C . PHE A 1 99 ? 12.807 0.702 -12.295 1.00 95.56 99 PHE A C 1
ATOM 742 O O . PHE A 1 99 ? 12.448 -0.465 -12.461 1.00 95.56 99 PHE A O 1
ATOM 749 N N . ALA A 1 100 ? 12.246 1.496 -11.389 1.00 95.44 100 ALA A N 1
ATOM 750 C CA . ALA A 1 100 ? 11.060 1.136 -10.632 1.00 95.44 100 ALA A CA 1
ATOM 751 C C . ALA A 1 100 ? 10.190 2.368 -10.376 1.00 95.44 100 ALA A C 1
ATOM 753 O O . ALA A 1 100 ? 10.682 3.409 -9.938 1.00 95.44 100 ALA A O 1
ATOM 754 N N . THR A 1 101 ? 8.884 2.234 -10.588 1.00 98.00 101 THR A N 1
ATOM 755 C CA . THR A 1 101 ? 7.885 3.224 -10.175 1.00 98.00 101 THR A CA 1
ATOM 756 C C . THR A 1 101 ? 6.726 2.536 -9.475 1.00 98.00 101 THR A C 1
ATOM 758 O O . THR A 1 101 ? 6.414 1.385 -9.779 1.00 98.00 101 THR A O 1
ATOM 761 N N . GLY A 1 102 ? 6.099 3.195 -8.508 1.00 98.00 102 GLY A N 1
ATOM 762 C CA . GLY A 1 102 ? 5.016 2.572 -7.762 1.00 98.00 102 GLY A CA 1
ATOM 763 C C . GLY A 1 102 ? 4.344 3.476 -6.748 1.00 98.00 102 GLY A C 1
ATOM 764 O O . GLY A 1 102 ? 4.820 4.569 -6.438 1.00 98.00 102 GLY A O 1
ATOM 765 N N . ILE A 1 103 ? 3.245 2.957 -6.213 1.00 98.38 103 ILE A N 1
ATOM 766 C CA . ILE A 1 103 ? 2.510 3.476 -5.064 1.00 98.38 103 ILE A CA 1
ATOM 767 C C . ILE A 1 103 ? 2.624 2.481 -3.906 1.00 98.38 103 ILE A C 1
ATOM 769 O O . ILE A 1 103 ? 2.558 1.267 -4.105 1.00 98.38 103 ILE A O 1
ATOM 773 N N . SER A 1 104 ? 2.806 2.980 -2.689 1.00 96.25 104 SER A N 1
ATOM 774 C CA . SER A 1 104 ? 2.768 2.183 -1.463 1.00 96.25 104 SER A CA 1
ATOM 775 C C . SER A 1 104 ? 2.007 2.936 -0.383 1.00 96.25 104 SER A C 1
ATOM 777 O O . SER A 1 104 ? 2.258 4.119 -0.146 1.00 96.25 104 SER A O 1
ATOM 779 N N . LEU A 1 105 ? 1.067 2.253 0.255 1.00 96.94 105 LEU A N 1
ATOM 780 C CA . LEU A 1 105 ? 0.136 2.813 1.214 1.00 96.94 105 LEU A CA 1
ATOM 781 C C . LEU A 1 105 ? 0.045 1.924 2.443 1.00 96.94 105 LEU A C 1
ATOM 783 O O . LEU A 1 105 ? -0.090 0.707 2.323 1.00 96.94 105 LEU A O 1
ATOM 787 N N . VAL A 1 106 ? 0.036 2.553 3.616 1.00 98.50 106 VAL A N 1
ATOM 788 C CA . VAL A 1 106 ? -0.390 1.923 4.870 1.00 98.50 106 VAL A CA 1
ATOM 789 C C . VAL A 1 106 ? -1.264 2.903 5.641 1.00 98.50 106 VAL A C 1
ATOM 791 O O . VAL A 1 106 ? -0.876 4.057 5.825 1.00 98.50 106 VAL A O 1
ATOM 794 N N . ALA A 1 107 ? -2.419 2.440 6.116 1.00 98.62 107 ALA A N 1
ATOM 795 C CA . ALA A 1 107 ? -3.302 3.210 6.985 1.00 98.62 107 ALA A CA 1
ATOM 796 C C . ALA A 1 107 ? -3.503 2.495 8.325 1.00 98.62 107 ALA A C 1
ATOM 798 O O . ALA A 1 107 ? -3.994 1.368 8.373 1.00 98.62 107 ALA A O 1
ATOM 799 N N . HIS A 1 108 ? -3.142 3.176 9.412 1.00 98.62 108 HIS A N 1
ATOM 800 C CA . HIS A 1 108 ? -3.431 2.789 10.789 1.00 98.62 108 HIS A CA 1
ATOM 801 C C . HIS A 1 108 ? -4.573 3.647 11.320 1.00 98.62 108 HIS A C 1
ATOM 803 O O . HIS A 1 108 ? -4.476 4.876 11.358 1.00 98.62 108 HIS A O 1
ATOM 809 N N . MET A 1 109 ? -5.648 2.988 11.738 1.00 98.62 109 MET A N 1
ATOM 810 C CA . MET A 1 109 ? -6.906 3.644 12.089 1.00 98.62 109 MET A CA 1
ATOM 811 C C . MET A 1 109 ? -6.980 3.950 13.579 1.00 98.62 109 MET A C 1
ATOM 813 O O . MET A 1 109 ? -6.498 3.160 14.389 1.00 98.62 109 MET A O 1
ATOM 817 N N . ALA A 1 110 ? -7.578 5.084 13.942 1.00 98.38 110 ALA A N 1
ATOM 818 C CA . ALA A 1 110 ? -7.736 5.483 15.342 1.00 98.38 110 ALA A CA 1
ATOM 819 C C . ALA A 1 110 ? -8.788 4.633 16.070 1.00 98.38 110 ALA A C 1
ATOM 821 O O . ALA A 1 110 ? -8.645 4.337 17.256 1.00 98.38 110 ALA A O 1
ATOM 822 N N . ASN A 1 111 ? -9.835 4.222 15.350 1.00 98.44 111 ASN A N 1
ATOM 823 C CA . ASN A 1 111 ? -10.887 3.361 15.871 1.00 98.44 111 ASN A CA 1
ATOM 824 C C . ASN A 1 111 ? -10.526 1.880 15.618 1.00 98.44 111 ASN A C 1
ATOM 826 O O . ASN A 1 111 ? -10.376 1.501 14.454 1.00 98.44 111 ASN A O 1
ATOM 830 N N . PRO A 1 112 ? -10.433 1.025 16.658 1.00 98.25 112 PRO A N 1
ATOM 831 C CA . PRO A 1 112 ? -10.078 -0.392 16.520 1.00 98.25 112 PRO A CA 1
ATOM 832 C C . PRO A 1 112 ? -11.119 -1.219 15.748 1.00 98.25 112 PRO A C 1
ATOM 834 O O . PRO A 1 112 ? -10.831 -2.347 15.352 1.00 98.25 112 PRO A O 1
ATOM 837 N N . ARG A 1 113 ? -12.321 -0.676 15.518 1.00 98.19 113 ARG A N 1
ATOM 838 C CA . ARG A 1 113 ? -13.354 -1.278 14.661 1.00 98.19 113 ARG A CA 1
ATOM 839 C C . ARG A 1 113 ? -13.075 -1.089 13.171 1.00 98.19 113 ARG A C 1
ATOM 841 O O . ARG A 1 113 ? -13.649 -1.807 12.362 1.00 98.19 113 ARG A O 1
ATOM 848 N N . VAL A 1 114 ? -12.202 -0.151 12.801 1.00 98.62 114 VAL A N 1
ATOM 849 C CA . VAL A 1 114 ? -11.803 0.057 11.409 1.00 98.62 114 VAL A CA 1
ATOM 850 C C . VAL A 1 114 ? -10.515 -0.730 11.141 1.00 98.62 114 VAL A C 1
ATOM 852 O O . VAL A 1 114 ? -9.515 -0.512 11.832 1.00 98.62 114 VAL A O 1
ATOM 855 N N . PRO A 1 115 ? -10.490 -1.635 10.150 1.00 98.31 115 PRO A N 1
ATOM 856 C CA . PRO A 1 115 ? -9.287 -2.396 9.842 1.00 98.31 115 PRO A CA 1
ATOM 857 C C . PRO A 1 115 ? -8.139 -1.492 9.389 1.00 98.31 115 PRO A C 1
ATOM 859 O O . PRO A 1 115 ? -8.358 -0.556 8.625 1.00 98.31 115 PRO A O 1
ATOM 862 N N . ALA A 1 116 ? -6.906 -1.809 9.791 1.00 98.44 116 ALA A N 1
ATOM 863 C CA . ALA A 1 116 ? -5.740 -1.253 9.113 1.00 98.44 116 ALA A CA 1
ATOM 864 C C . ALA A 1 116 ? -5.632 -1.856 7.704 1.00 98.44 116 ALA A C 1
ATOM 866 O O . ALA A 1 116 ? -6.107 -2.968 7.459 1.00 98.44 116 ALA A O 1
ATOM 867 N N . VAL A 1 117 ? -4.984 -1.160 6.773 1.00 98.75 117 VAL A N 1
ATOM 868 C CA . VAL A 1 117 ? -4.823 -1.658 5.399 1.00 98.75 117 VAL A CA 1
ATOM 869 C C . VAL A 1 117 ? -3.445 -1.349 4.847 1.00 98.75 117 VAL A C 1
ATOM 871 O O . VAL A 1 117 ? -2.834 -0.335 5.197 1.00 98.75 117 VAL A O 1
ATOM 874 N N . HIS A 1 118 ? -2.990 -2.216 3.953 1.00 98.62 118 HIS A N 1
ATOM 875 C CA . HIS A 1 118 ? -1.826 -2.000 3.115 1.00 98.62 118 HIS A CA 1
ATOM 876 C C . HIS A 1 118 ? -2.208 -2.175 1.641 1.00 98.62 118 HIS A C 1
ATOM 878 O O . HIS A 1 118 ? -3.024 -3.030 1.295 1.00 98.62 118 HIS A O 1
ATOM 884 N N . MET A 1 119 ? -1.620 -1.355 0.771 1.00 98.19 119 MET A N 1
ATOM 885 C CA . MET A 1 119 ? -1.741 -1.492 -0.678 1.00 98.19 119 MET A CA 1
ATOM 886 C C . MET A 1 119 ? -0.432 -1.089 -1.352 1.00 98.19 119 MET A C 1
ATOM 888 O O . MET A 1 119 ? 0.178 -0.076 -1.013 1.00 98.19 119 MET A O 1
ATOM 892 N N . ASN A 1 120 ? -0.001 -1.885 -2.324 1.00 97.38 120 ASN A N 1
ATOM 893 C CA . ASN A 1 120 ? 1.150 -1.588 -3.158 1.00 97.38 120 ASN A CA 1
ATOM 894 C C . ASN A 1 120 ? 0.853 -1.960 -4.607 1.00 97.38 120 ASN A C 1
ATOM 896 O O . ASN A 1 120 ? 0.296 -3.016 -4.877 1.00 97.38 120 ASN A O 1
ATOM 900 N N . CYS A 1 121 ? 1.276 -1.125 -5.546 1.00 98.31 121 CYS A N 1
ATOM 901 C CA . CYS A 1 121 ? 1.371 -1.483 -6.957 1.00 98.31 121 CYS A CA 1
ATOM 902 C C . CYS A 1 121 ? 2.643 -0.863 -7.521 1.00 98.31 121 CYS A C 1
ATOM 904 O O . CYS A 1 121 ? 2.975 0.280 -7.202 1.00 98.31 121 CYS A O 1
ATOM 906 N N . ARG A 1 122 ? 3.375 -1.625 -8.327 1.00 98.12 122 ARG A N 1
ATOM 907 C CA . ARG A 1 122 ? 4.686 -1.232 -8.839 1.00 98.12 122 ARG A CA 1
ATOM 908 C C . ARG A 1 122 ? 4.926 -1.790 -10.232 1.00 98.12 122 ARG A C 1
ATOM 910 O O . ARG A 1 122 ? 4.477 -2.886 -10.555 1.00 98.12 122 ARG A O 1
ATOM 917 N N . PHE A 1 123 ? 5.676 -1.030 -11.014 1.00 98.50 123 PHE A N 1
ATOM 918 C CA . PHE A 1 123 ? 6.233 -1.417 -12.299 1.00 98.50 123 PHE A CA 1
ATOM 919 C C . PHE A 1 123 ? 7.754 -1.396 -12.192 1.00 98.50 123 PHE A C 1
ATOM 921 O O . PHE A 1 123 ? 8.323 -0.402 -11.732 1.00 98.50 123 PHE A O 1
ATOM 928 N N . LEU A 1 124 ? 8.403 -2.483 -12.600 1.00 97.06 124 LEU A N 1
ATOM 929 C CA . LEU A 1 124 ? 9.855 -2.601 -12.629 1.00 97.06 124 LEU A CA 1
ATOM 930 C C . LEU A 1 124 ? 10.329 -2.913 -14.044 1.00 97.06 124 LEU A C 1
ATOM 932 O O . LEU A 1 124 ? 9.679 -3.655 -14.780 1.00 97.06 124 LEU A O 1
ATOM 936 N N . ALA A 1 125 ? 11.486 -2.361 -14.399 1.00 96.75 125 ALA A N 1
ATOM 937 C CA . ALA A 1 125 ? 12.174 -2.660 -15.643 1.00 96.75 125 ALA A CA 1
ATOM 938 C C . ALA A 1 125 ? 13.674 -2.871 -15.398 1.00 96.75 125 ALA A C 1
ATOM 940 O O . ALA A 1 125 ? 14.350 -2.031 -14.810 1.00 96.75 125 ALA A O 1
ATOM 941 N N . THR A 1 126 ? 14.168 -4.004 -15.872 1.00 95.06 126 THR A N 1
ATOM 942 C CA . THR A 1 126 ? 15.566 -4.434 -15.993 1.00 95.06 126 THR A CA 1
ATOM 943 C C . THR A 1 126 ? 15.741 -4.916 -17.443 1.00 95.06 126 THR A C 1
ATOM 945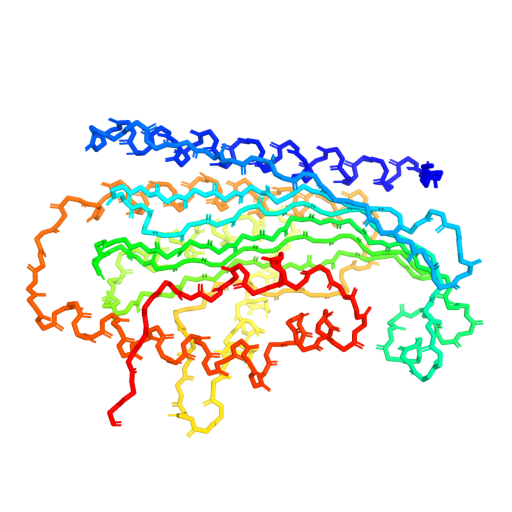 O O . THR A 1 126 ? 15.125 -4.350 -18.350 1.00 95.06 126 THR A O 1
ATOM 948 N N . THR A 1 127 ? 16.471 -6.008 -17.699 1.00 95.50 127 THR A N 1
ATOM 949 C CA . THR A 1 127 ? 16.308 -6.747 -18.970 1.00 95.50 127 THR A CA 1
ATOM 950 C C . THR A 1 127 ? 14.916 -7.378 -19.122 1.00 95.50 127 THR A C 1
ATOM 952 O O . THR A 1 127 ? 14.532 -7.769 -20.222 1.00 95.50 127 THR A O 1
ATOM 955 N N . LYS A 1 128 ? 14.141 -7.446 -18.033 1.00 96.44 128 LYS A N 1
ATOM 956 C CA . LYS A 1 128 ? 12.729 -7.846 -18.002 1.00 96.44 128 LYS A CA 1
ATOM 957 C C . LYS A 1 128 ? 11.847 -6.691 -17.555 1.00 96.44 128 LYS A C 1
ATOM 959 O O . LYS A 1 128 ? 12.327 -5.751 -16.934 1.00 96.44 128 LYS A O 1
ATOM 964 N N . ARG A 1 129 ? 10.544 -6.760 -17.822 1.00 97.31 129 ARG A N 1
ATOM 965 C CA . ARG A 1 129 ? 9.587 -5.726 -17.405 1.00 97.31 129 ARG A CA 1
ATOM 966 C C . ARG A 1 129 ? 8.370 -6.397 -16.804 1.00 97.31 129 ARG A C 1
ATOM 968 O O . ARG A 1 129 ? 7.792 -7.260 -17.454 1.00 97.31 129 ARG A O 1
ATOM 975 N N . TRP A 1 130 ? 8.014 -6.024 -15.580 1.00 98.19 130 TRP A N 1
ATOM 976 C CA . TRP A 1 130 ? 6.915 -6.673 -14.877 1.00 98.19 130 TRP A CA 1
ATOM 977 C C . TRP A 1 130 ? 6.186 -5.745 -13.924 1.00 98.19 130 TRP A C 1
ATOM 979 O O . TRP A 1 130 ? 6.734 -4.755 -13.427 1.00 98.19 130 TRP A O 1
ATOM 989 N N . PHE A 1 131 ? 4.949 -6.125 -13.631 1.00 98.62 131 PHE A N 1
ATOM 990 C CA . PHE A 1 131 ? 4.183 -5.547 -12.544 1.00 98.62 131 PHE A CA 1
ATOM 991 C C . PHE A 1 131 ? 4.158 -6.462 -11.321 1.00 98.62 131 PHE A C 1
ATOM 993 O O . PHE A 1 131 ? 4.196 -7.691 -11.416 1.00 98.62 131 PHE A O 1
ATOM 1000 N N . GLY A 1 132 ? 4.062 -5.831 -10.157 1.00 98.19 132 GLY A N 1
ATOM 1001 C CA . GLY A 1 132 ? 3.820 -6.484 -8.879 1.00 98.19 132 GLY A CA 1
ATOM 1002 C C . GLY A 1 132 ? 2.946 -5.603 -7.998 1.00 98.19 132 GLY A C 1
ATOM 1003 O O . GLY A 1 132 ? 2.816 -4.399 -8.233 1.00 98.19 132 GLY A O 1
ATOM 1004 N N . GLY A 1 133 ? 2.341 -6.185 -6.974 1.00 98.00 133 GLY A N 1
ATOM 1005 C CA . GLY A 1 133 ? 1.448 -5.444 -6.106 1.00 98.00 133 GLY A CA 1
ATOM 1006 C C . GLY A 1 133 ? 0.525 -6.320 -5.284 1.00 98.00 133 GLY A C 1
ATOM 1007 O O . GLY A 1 133 ? 0.758 -7.510 -5.087 1.00 98.00 133 GLY A O 1
ATOM 1008 N N . GLY A 1 134 ? -0.511 -5.684 -4.766 1.00 98.31 134 GLY A N 1
ATOM 1009 C CA . GLY A 1 134 ? -1.496 -6.298 -3.907 1.00 98.31 134 GLY A CA 1
ATOM 1010 C C . GLY A 1 134 ? -2.148 -5.289 -2.979 1.00 98.31 134 GLY A C 1
ATOM 1011 O O . GLY A 1 134 ? -1.717 -4.138 -2.862 1.00 98.31 134 GLY A O 1
ATOM 1012 N N . ALA A 1 135 ? -3.180 -5.751 -2.295 1.00 98.69 135 ALA A N 1
ATOM 1013 C CA . ALA A 1 135 ? -3.805 -5.041 -1.197 1.00 98.69 135 ALA A CA 1
ATOM 1014 C C . ALA A 1 135 ? -4.246 -6.068 -0.160 1.00 98.69 135 ALA A C 1
ATOM 1016 O O . ALA A 1 135 ? -4.723 -7.143 -0.529 1.00 98.69 135 ALA A O 1
ATOM 1017 N N . ASP A 1 136 ? -4.074 -5.746 1.118 1.00 98.62 136 ASP A N 1
ATOM 1018 C CA . ASP A 1 136 ? -4.410 -6.644 2.215 1.00 98.62 136 ASP A CA 1
ATOM 1019 C C . ASP A 1 136 ? -4.969 -5.898 3.433 1.00 98.62 136 ASP A C 1
ATOM 1021 O O . ASP A 1 136 ? -4.522 -4.804 3.797 1.00 98.62 136 ASP A O 1
ATOM 1025 N N . LEU A 1 137 ? -5.980 -6.509 4.051 1.00 98.62 137 LEU A N 1
ATOM 1026 C CA . LEU A 1 137 ? -6.752 -5.954 5.153 1.00 98.62 137 LEU A CA 1
ATOM 1027 C C . LEU A 1 137 ? -6.303 -6.575 6.480 1.00 98.62 137 LEU A C 1
ATOM 1029 O O . LEU A 1 137 ? -6.182 -7.793 6.622 1.00 98.62 137 LEU A O 1
ATOM 1033 N N . ASN A 1 138 ? -6.069 -5.730 7.480 1.00 98.19 138 ASN A N 1
ATOM 1034 C CA . ASN A 1 138 ? -5.455 -6.093 8.756 1.00 98.19 138 ASN A CA 1
ATOM 1035 C C . ASN A 1 138 ? -6.345 -5.639 9.929 1.00 98.19 138 ASN A C 1
ATOM 1037 O O . ASN A 1 138 ? -6.003 -4.685 10.637 1.00 98.19 138 ASN A O 1
ATOM 1041 N N . PRO A 1 139 ? -7.512 -6.279 10.136 1.00 96.94 139 PRO A N 1
ATOM 1042 C CA . PRO A 1 139 ? -8.393 -5.940 11.241 1.00 96.94 139 PRO A CA 1
ATOM 1043 C C . PRO A 1 139 ? -7.834 -6.472 12.567 1.00 96.94 139 PRO A C 1
ATOM 1045 O O . PRO A 1 139 ? -7.620 -7.679 12.688 1.00 96.94 139 PRO A O 1
ATOM 1048 N N . PRO A 1 140 ? -7.650 -5.623 13.594 1.00 94.62 140 PRO A N 1
ATOM 1049 C CA . PRO A 1 140 ? -7.340 -6.117 14.935 1.00 94.62 140 PRO A CA 1
ATOM 1050 C C . PRO A 1 140 ? -8.533 -6.865 15.549 1.00 94.62 140 PRO A C 1
ATOM 1052 O O . PRO A 1 140 ? -8.352 -7.761 16.368 1.00 94.62 140 PRO A O 1
ATOM 1055 N N . LEU A 1 141 ? -9.749 -6.500 15.127 1.00 96.75 141 LEU A N 1
ATOM 1056 C CA . LEU A 1 141 ? -11.022 -7.090 15.523 1.00 96.75 141 LEU A CA 1
ATOM 1057 C C . LEU A 1 141 ? -11.792 -7.454 14.240 1.00 96.75 141 LEU A C 1
ATOM 1059 O O . LEU A 1 141 ? -12.486 -6.598 13.691 1.00 96.75 141 LEU A O 1
ATOM 1063 N N . PRO A 1 142 ? -11.619 -8.674 13.696 1.00 94.81 142 PRO A N 1
ATOM 1064 C CA . PRO A 1 142 ? -12.203 -9.052 12.410 1.00 94.81 142 PRO A CA 1
ATOM 1065 C C . PRO A 1 142 ? -13.733 -8.980 12.392 1.00 94.81 142 PRO A C 1
ATOM 1067 O O . PRO A 1 142 ? -14.402 -9.511 13.279 1.00 94.81 142 PRO A O 1
ATOM 1070 N N . VAL A 1 143 ? -14.277 -8.385 11.328 1.00 96.12 143 VAL A N 1
ATOM 1071 C CA . VAL A 1 143 ? -15.708 -8.388 11.006 1.00 96.12 143 VAL A CA 1
ATOM 1072 C C . VAL A 1 143 ? -15.890 -9.072 9.653 1.00 96.12 143 VAL A C 1
ATOM 1074 O O . VAL A 1 143 ? -15.250 -8.694 8.668 1.00 96.12 143 VAL A O 1
ATOM 1077 N N . GLY A 1 144 ? -16.740 -10.103 9.610 1.00 97.88 144 GLY A N 1
ATOM 1078 C CA . GLY A 1 144 ? -16.922 -10.940 8.417 1.00 97.88 144 GLY A CA 1
ATOM 1079 C C . GLY A 1 144 ? -17.376 -10.144 7.193 1.00 97.88 144 GLY A C 1
ATOM 1080 O O . GLY A 1 144 ? -16.781 -10.280 6.131 1.00 97.88 144 GLY A O 1
ATOM 1081 N N . GLU A 1 145 ? -18.342 -9.242 7.380 1.00 98.25 145 GLU A N 1
ATOM 1082 C CA . GLU A 1 145 ? -18.876 -8.367 6.325 1.00 98.25 145 GLU A CA 1
ATOM 1083 C C . GLU A 1 145 ? -17.787 -7.508 5.659 1.00 98.25 145 GLU A C 1
ATOM 1085 O O . GLU A 1 145 ? -17.752 -7.385 4.440 1.00 98.25 145 GLU A O 1
ATOM 1090 N N . ASP A 1 146 ? -16.866 -6.933 6.439 1.00 98.50 146 ASP A N 1
ATOM 1091 C CA . ASP A 1 146 ? -15.812 -6.068 5.891 1.00 98.50 146 ASP A CA 1
ATOM 1092 C C . ASP A 1 146 ? -14.764 -6.881 5.125 1.00 98.50 146 ASP A C 1
ATOM 1094 O O . ASP A 1 146 ? -14.234 -6.431 4.110 1.00 98.50 146 ASP A O 1
ATOM 1098 N N . THR A 1 147 ? -14.493 -8.099 5.600 1.00 98.50 147 THR A N 1
ATOM 1099 C CA . THR A 1 147 ? -13.603 -9.043 4.917 1.00 98.50 147 THR A CA 1
ATOM 1100 C C . THR A 1 147 ? -14.210 -9.469 3.584 1.00 98.50 147 THR A C 1
ATOM 1102 O O . THR A 1 147 ? -13.536 -9.428 2.557 1.00 98.50 147 THR A O 1
ATOM 1105 N N . GLU A 1 148 ? -15.489 -9.843 3.582 1.00 98.62 148 GLU A N 1
ATOM 1106 C CA . GLU A 1 148 ? -16.209 -10.266 2.382 1.00 98.62 148 GLU A CA 1
ATOM 1107 C C . GLU A 1 148 ? -16.305 -9.142 1.344 1.00 98.62 148 GLU A C 1
ATOM 1109 O O . GLU A 1 148 ? -16.007 -9.380 0.175 1.00 98.62 148 GLU A O 1
ATOM 1114 N N . ASP A 1 149 ? -16.639 -7.917 1.758 1.00 98.62 149 ASP A N 1
ATOM 1115 C CA . ASP A 1 149 ? -16.725 -6.744 0.876 1.00 98.62 149 ASP A CA 1
ATOM 1116 C C . ASP A 1 149 ? -15.369 -6.438 0.209 1.00 98.62 149 ASP A C 1
ATOM 1118 O O . ASP A 1 149 ? -15.272 -6.294 -1.016 1.00 98.62 149 ASP A O 1
ATOM 1122 N N . PHE A 1 150 ? -14.285 -6.444 0.995 1.00 98.81 150 PHE A N 1
ATOM 1123 C CA . PHE A 1 150 ? -12.929 -6.230 0.484 1.00 98.81 150 PHE A CA 1
ATOM 1124 C C . PHE A 1 150 ? -12.512 -7.318 -0.515 1.00 98.81 150 PHE A C 1
ATOM 1126 O O . PHE A 1 150 ? -12.067 -7.020 -1.626 1.00 98.81 150 PHE A O 1
ATOM 1133 N N . HIS A 1 151 ? -12.696 -8.589 -0.150 1.00 98.88 151 HIS A N 1
ATOM 1134 C CA . HIS A 1 151 ? -12.321 -9.719 -0.997 1.00 98.88 151 HIS A CA 1
ATOM 1135 C C . HIS A 1 151 ? -13.181 -9.825 -2.258 1.00 98.88 151 HIS A C 1
ATOM 1137 O O . HIS A 1 151 ? -12.644 -10.161 -3.311 1.00 98.88 151 HIS A O 1
ATOM 1143 N N . THR A 1 152 ? -14.478 -9.524 -2.182 1.00 98.81 152 THR A N 1
ATOM 1144 C CA . THR A 1 152 ? -15.386 -9.540 -3.338 1.00 98.81 152 THR A CA 1
ATOM 1145 C C . THR A 1 152 ? -15.002 -8.462 -4.343 1.00 98.81 152 THR A C 1
ATOM 1147 O O . THR A 1 152 ? -14.927 -8.738 -5.540 1.00 98.81 152 THR A O 1
ATOM 1150 N N . THR A 1 153 ? -14.677 -7.259 -3.865 1.00 98.88 153 THR A N 1
ATOM 1151 C CA . THR A 1 153 ? -14.263 -6.149 -4.734 1.00 98.88 153 THR A CA 1
ATOM 1152 C C . THR A 1 153 ? -12.930 -6.453 -5.431 1.00 98.88 153 THR A C 1
ATOM 1154 O O . THR A 1 153 ? -12.810 -6.287 -6.645 1.00 98.88 153 THR A O 1
ATOM 1157 N N . LEU A 1 154 ? -11.943 -6.996 -4.704 1.00 98.88 154 LEU A N 1
ATOM 1158 C CA . LEU A 1 154 ? -10.672 -7.436 -5.299 1.00 98.88 154 LEU A CA 1
ATOM 1159 C C . LEU A 1 154 ? -10.845 -8.618 -6.263 1.00 98.88 154 LEU A C 1
ATOM 1161 O O . LEU A 1 154 ? -10.173 -8.673 -7.294 1.00 98.88 154 LEU A O 1
ATOM 1165 N N . LYS A 1 155 ? -11.746 -9.558 -5.952 1.00 98.81 155 LYS A N 1
ATOM 1166 C CA . LYS A 1 155 ? -12.063 -10.685 -6.834 1.00 98.81 155 LYS A CA 1
ATOM 1167 C C . LYS A 1 155 ? -12.652 -10.205 -8.151 1.00 98.81 155 LYS A C 1
ATOM 1169 O O . LYS A 1 155 ? -12.196 -10.659 -9.191 1.00 98.81 155 LYS A O 1
ATOM 1174 N N . ALA A 1 156 ? -13.597 -9.268 -8.121 1.00 98.81 156 ALA A N 1
ATOM 1175 C CA . ALA A 1 156 ? -14.187 -8.712 -9.335 1.00 98.81 156 ALA A CA 1
ATOM 1176 C C . ALA A 1 156 ? -13.125 -8.067 -10.246 1.00 98.81 156 ALA A C 1
ATOM 1178 O O . ALA A 1 156 ? -13.136 -8.298 -11.454 1.00 98.81 156 ALA 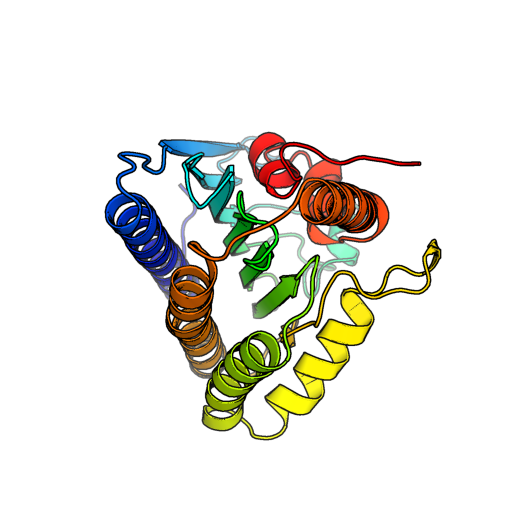A O 1
ATOM 1179 N N . ALA A 1 157 ? -12.165 -7.334 -9.667 1.00 98.62 157 ALA A N 1
ATOM 1180 C CA . ALA A 1 157 ? -11.040 -6.776 -10.419 1.00 98.62 157 ALA A CA 1
ATOM 1181 C C . ALA A 1 157 ? -10.119 -7.854 -11.008 1.00 98.62 157 ALA A C 1
ATOM 1183 O O . ALA A 1 157 ? -9.609 -7.686 -12.107 1.00 98.62 157 ALA A O 1
ATOM 1184 N N . CYS A 1 158 ? -9.912 -8.974 -10.315 1.00 98.81 158 CYS A N 1
ATOM 1185 C CA . CYS A 1 158 ? -9.153 -10.102 -10.860 1.00 98.81 158 CYS A CA 1
ATOM 1186 C C . CYS A 1 158 ? -9.907 -10.809 -11.995 1.00 98.81 158 CYS A C 1
ATOM 1188 O O . CYS A 1 158 ? -9.354 -10.982 -13.079 1.00 98.81 158 CYS A O 1
ATOM 1190 N N . ASP A 1 159 ? -11.173 -11.167 -11.762 1.00 98.56 159 ASP A N 1
ATOM 1191 C CA . ASP A 1 159 ? -12.018 -11.922 -12.693 1.00 98.56 159 ASP A CA 1
ATOM 1192 C C . ASP A 1 159 ? -12.222 -11.191 -14.032 1.00 98.56 159 ASP A C 1
ATOM 1194 O O . ASP A 1 159 ? -12.432 -11.837 -15.057 1.00 98.56 159 ASP A O 1
ATOM 1198 N N . ALA A 1 160 ? -12.145 -9.854 -14.041 1.00 98.44 160 ALA A N 1
ATOM 1199 C CA . ALA A 1 160 ? -12.222 -9.042 -15.256 1.00 98.44 160 ALA A CA 1
ATOM 1200 C C . ALA A 1 160 ? -11.031 -9.247 -16.217 1.00 98.44 160 ALA A C 1
ATOM 1202 O O . ALA A 1 160 ? -11.142 -8.929 -17.401 1.00 98.44 160 ALA A O 1
ATOM 1203 N N . HIS A 1 161 ? -9.909 -9.782 -15.724 1.00 98.44 161 HIS A N 1
ATOM 1204 C CA . HIS A 1 161 ? -8.688 -10.017 -16.505 1.00 98.44 161 HIS A CA 1
ATOM 1205 C C . HIS A 1 161 ? -8.397 -11.499 -16.699 1.00 98.44 161 HIS A C 1
ATOM 1207 O O . HIS A 1 161 ? -7.991 -11.907 -17.788 1.00 98.44 161 HIS A O 1
ATOM 1213 N N . ASP A 1 162 ? -8.571 -12.290 -15.641 1.00 98.06 162 ASP A N 1
ATOM 1214 C CA . ASP A 1 162 ? -8.371 -13.735 -15.647 1.00 98.06 162 ASP A CA 1
ATOM 1215 C C . ASP A 1 162 ? -9.010 -14.355 -14.391 1.00 98.06 162 ASP A C 1
ATOM 1217 O O . ASP A 1 162 ? -8.715 -13.963 -13.260 1.00 98.06 162 ASP A O 1
ATOM 1221 N N . VAL A 1 163 ? -9.875 -15.351 -14.577 1.00 97.44 163 VAL A N 1
ATOM 1222 C CA . VAL A 1 163 ? -10.597 -16.016 -13.478 1.00 97.44 163 VAL A CA 1
ATOM 1223 C C . VAL A 1 163 ? -9.671 -16.754 -12.504 1.00 97.44 163 VAL A C 1
ATOM 1225 O O . VAL A 1 163 ? -10.037 -16.950 -11.343 1.00 97.44 163 VAL A O 1
ATOM 1228 N N . ASP A 1 164 ? -8.456 -17.109 -12.933 1.00 97.88 164 ASP A N 1
ATOM 1229 C CA . ASP A 1 164 ? -7.465 -17.786 -12.093 1.00 97.88 164 ASP A CA 1
ATOM 1230 C C . ASP A 1 164 ? -6.631 -16.804 -11.251 1.00 97.88 164 ASP A C 1
ATOM 1232 O O . ASP A 1 164 ? -5.919 -17.217 -10.328 1.00 97.88 164 ASP A O 1
ATOM 1236 N N . TYR A 1 165 ? -6.720 -15.493 -11.511 1.00 98.56 165 TYR A N 1
ATOM 1237 C CA . TYR A 1 165 ? -5.945 -14.490 -10.776 1.00 98.56 165 TYR A CA 1
ATOM 1238 C C . TYR A 1 165 ? -6.327 -14.436 -9.304 1.00 98.56 165 TYR A C 1
ATOM 1240 O O . TYR A 1 165 ? -5.440 -14.498 -8.454 1.00 98.56 165 TYR A O 1
ATOM 1248 N N . TYR A 1 166 ? -7.618 -14.359 -8.974 1.00 98.81 166 TYR A N 1
ATOM 1249 C CA . TYR A 1 166 ? -8.017 -14.240 -7.574 1.00 98.81 166 TYR A CA 1
ATOM 1250 C C . TYR A 1 166 ? -7.620 -15.466 -6.739 1.00 98.81 166 TYR A C 1
ATOM 1252 O O . TYR A 1 166 ? -6.947 -15.264 -5.728 1.00 98.81 166 TYR A O 1
ATOM 1260 N N . PRO A 1 167 ? -7.945 -16.721 -7.127 1.00 98.62 167 PRO A N 1
ATOM 1261 C CA . PRO A 1 167 ? -7.522 -17.895 -6.362 1.00 98.62 167 PRO A CA 1
ATOM 1262 C C . PRO A 1 167 ? -6.008 -17.924 -6.120 1.00 98.62 167 PRO A C 1
ATOM 1264 O O . PRO A 1 167 ? -5.567 -18.112 -4.985 1.00 98.62 167 PRO A O 1
ATOM 1267 N N . ARG A 1 168 ? -5.213 -17.649 -7.165 1.00 98.50 168 ARG A N 1
ATOM 1268 C CA . ARG A 1 168 ? -3.748 -17.646 -7.093 1.00 98.50 168 ARG A CA 1
ATOM 1269 C C . ARG A 1 168 ? -3.208 -16.531 -6.199 1.00 98.50 168 ARG A C 1
ATOM 1271 O O . ARG A 1 168 ? -2.380 -16.783 -5.328 1.00 98.50 168 ARG A O 1
ATOM 1278 N N . PHE A 1 169 ? -3.647 -15.294 -6.412 1.00 98.81 169 PHE A N 1
ATOM 1279 C CA . PHE A 1 169 ? -3.111 -14.135 -5.697 1.00 98.81 169 PHE A CA 1
ATOM 1280 C C . PHE A 1 169 ? -3.613 -14.048 -4.258 1.00 98.81 169 PHE A C 1
ATOM 1282 O O . PHE A 1 169 ? -2.891 -13.546 -3.398 1.00 98.81 169 PHE A O 1
ATOM 1289 N N . LYS A 1 170 ? -4.810 -14.569 -3.971 1.00 98.75 170 LYS A N 1
ATOM 1290 C CA . LYS A 1 170 ? -5.306 -14.742 -2.603 1.00 98.75 170 LYS A CA 1
ATOM 1291 C C . LYS A 1 170 ? -4.442 -15.747 -1.853 1.00 98.75 170 LYS A C 1
ATOM 1293 O O . LYS A 1 170 ? -3.945 -15.418 -0.779 1.00 98.75 170 LYS A O 1
ATOM 1298 N N . GLN A 1 171 ? -4.211 -16.931 -2.427 1.00 98.62 171 GLN A N 1
ATOM 1299 C CA . GLN A 1 171 ? -3.331 -17.929 -1.815 1.00 98.62 171 GLN A CA 1
ATOM 1300 C C . GLN A 1 171 ? -1.936 -17.346 -1.550 1.00 98.62 171 GLN A C 1
ATOM 1302 O O . GLN A 1 171 ? -1.395 -17.494 -0.455 1.00 98.62 171 GLN A O 1
ATOM 1307 N N . TRP A 1 172 ? -1.376 -16.618 -2.518 1.00 98.44 172 TRP A N 1
ATOM 1308 C CA . TRP A 1 172 ? -0.068 -15.997 -2.336 1.00 98.44 172 TRP A CA 1
ATOM 1309 C C . TRP A 1 172 ? -0.074 -14.937 -1.224 1.00 98.44 172 TRP A C 1
ATOM 1311 O O . TRP A 1 172 ? 0.879 -14.860 -0.452 1.00 98.44 172 TRP A O 1
ATOM 1321 N N . ALA A 1 173 ? -1.147 -14.153 -1.079 1.00 98.44 173 ALA A N 1
ATOM 1322 C CA . ALA A 1 173 ? -1.282 -13.221 0.039 1.00 98.44 173 ALA A CA 1
ATOM 1323 C C . ALA A 1 173 ? -1.290 -13.948 1.393 1.00 98.44 173 ALA A C 1
ATOM 1325 O O . ALA A 1 173 ? -0.605 -13.509 2.318 1.00 98.44 173 ALA A O 1
ATOM 1326 N N . ASP A 1 174 ? -2.007 -15.071 1.509 1.00 97.94 174 ASP A N 1
ATOM 1327 C CA . ASP A 1 174 ? -2.043 -15.861 2.746 1.00 97.94 174 ASP A CA 1
ATOM 1328 C C . ASP A 1 174 ? -0.644 -16.351 3.143 1.00 97.94 174 ASP A C 1
ATOM 1330 O O . ASP A 1 174 ? -0.252 -16.248 4.308 1.00 97.94 174 ASP A O 1
ATOM 1334 N N . GLU A 1 175 ? 0.113 -16.865 2.170 1.00 97.69 175 GLU A N 1
ATOM 1335 C CA . GLU A 1 175 ? 1.472 -17.376 2.366 1.00 97.69 175 GLU A CA 1
ATOM 1336 C C . GLU A 1 175 ? 2.464 -16.249 2.680 1.00 97.69 175 GLU A C 1
ATOM 1338 O O . GLU A 1 175 ? 3.316 -16.389 3.560 1.00 97.69 175 GLU A O 1
ATOM 1343 N N . TYR A 1 176 ? 2.350 -15.117 1.980 1.00 97.12 176 TYR A N 1
ATOM 1344 C CA . TYR A 1 176 ? 3.275 -13.997 2.116 1.00 97.12 176 TYR A CA 1
ATOM 1345 C C . TYR A 1 176 ? 3.107 -13.261 3.446 1.00 97.12 176 TYR A C 1
ATOM 1347 O O . TYR A 1 176 ? 4.101 -12.928 4.088 1.00 97.12 176 TYR A O 1
ATOM 1355 N N . PHE A 1 177 ? 1.866 -13.038 3.889 1.00 97.19 177 PHE A N 1
ATOM 1356 C CA . PHE A 1 177 ? 1.551 -12.307 5.121 1.00 97.19 177 PHE A CA 1
ATOM 1357 C C . PHE A 1 177 ? 1.413 -13.219 6.352 1.00 97.19 177 PHE A C 1
ATOM 1359 O O . PHE A 1 177 ? 0.701 -12.895 7.306 1.00 97.19 177 PHE A O 1
ATOM 1366 N N . TRP A 1 178 ? 2.097 -14.362 6.352 1.00 97.81 178 TRP A N 1
ATOM 1367 C CA . TRP A 1 178 ? 2.210 -15.264 7.495 1.00 97.81 178 TRP A CA 1
ATOM 1368 C C . TRP A 1 178 ? 3.347 -14.834 8.432 1.00 97.81 178 TRP A C 1
ATOM 1370 O O . TRP A 1 178 ? 4.420 -14.440 7.979 1.00 97.81 178 TRP A O 1
ATOM 1380 N N . LEU A 1 179 ? 3.142 -14.932 9.750 1.00 97.69 179 LEU A N 1
ATOM 1381 C CA . LEU A 1 179 ? 4.180 -14.729 10.766 1.00 97.69 179 LEU A CA 1
ATOM 1382 C C . LEU A 1 179 ? 4.610 -16.093 11.333 1.00 97.69 179 LEU A C 1
ATOM 1384 O O . LEU A 1 179 ? 4.000 -16.562 12.301 1.00 97.69 179 LEU A O 1
ATOM 1388 N N . PRO A 1 180 ? 5.681 -16.728 10.812 1.00 97.25 180 PRO A N 1
ATOM 1389 C CA . PRO A 1 180 ? 6.096 -18.066 11.234 1.00 97.25 180 PRO A CA 1
ATOM 1390 C C . PRO A 1 180 ? 6.280 -18.231 12.745 1.00 97.25 180 PRO A C 1
ATOM 1392 O O . PRO A 1 180 ? 5.832 -19.223 13.317 1.00 97.25 180 PRO A O 1
ATOM 1395 N N . HIS A 1 181 ? 6.899 -17.250 13.408 1.00 97.56 181 HIS A N 1
ATOM 1396 C CA . HIS A 1 181 ? 7.193 -17.333 14.841 1.00 97.56 181 HIS A CA 1
ATOM 1397 C C . HIS A 1 181 ? 5.959 -17.140 15.739 1.00 97.56 181 HIS A C 1
ATOM 1399 O O . HIS A 1 181 ? 5.976 -17.570 16.890 1.00 97.56 181 HIS A O 1
ATOM 1405 N N . ARG A 1 182 ? 4.881 -16.528 15.226 1.00 96.44 182 ARG A N 1
ATOM 1406 C CA . ARG A 1 182 ? 3.599 -16.372 15.939 1.00 96.44 182 ARG A CA 1
ATOM 1407 C C . ARG A 1 182 ? 2.540 -17.376 15.498 1.00 96.44 182 ARG A C 1
ATOM 1409 O O . ARG A 1 182 ? 1.546 -17.533 16.197 1.00 96.44 182 ARG A O 1
ATOM 1416 N N . LYS A 1 183 ? 2.756 -18.052 14.367 1.00 97.12 183 LYS A N 1
ATOM 1417 C CA . LYS A 1 183 ? 1.797 -18.953 13.720 1.00 97.12 183 LYS A CA 1
ATOM 1418 C C . LYS A 1 183 ? 0.431 -18.289 13.486 1.00 97.12 183 LYS A C 1
ATOM 1420 O O . LYS A 1 183 ? -0.608 -18.890 13.750 1.00 97.12 183 LYS A O 1
ATOM 1425 N N . VAL A 1 184 ? 0.446 -17.040 13.019 1.00 96.50 184 VAL A N 1
ATOM 1426 C CA . VAL A 1 184 ? -0.755 -16.272 12.651 1.00 96.50 184 VAL A CA 1
ATOM 1427 C C . VAL A 1 184 ? -0.504 -15.476 11.375 1.00 96.50 184 VAL A C 1
ATOM 1429 O O . VAL A 1 184 ? 0.637 -15.121 11.081 1.00 96.50 184 VAL A O 1
ATOM 1432 N N . HIS A 1 185 ? -1.565 -15.161 10.634 1.00 96.81 185 HIS A N 1
ATOM 1433 C CA . HIS A 1 185 ? -1.495 -14.181 9.551 1.00 96.81 185 HIS A CA 1
ATOM 1434 C C . HIS A 1 185 ? -1.476 -12.754 10.117 1.00 96.81 185 HIS A C 1
ATOM 1436 O O . HIS A 1 185 ? -1.994 -12.496 11.207 1.00 96.81 185 HIS A O 1
ATOM 1442 N N . ARG A 1 186 ? -0.894 -11.817 9.363 1.00 96.31 186 ARG A N 1
ATOM 1443 C CA . ARG A 1 186 ? -0.858 -10.379 9.687 1.00 96.31 186 ARG A CA 1
ATOM 1444 C C . ARG A 1 186 ? -2.254 -9.743 9.713 1.00 96.31 186 ARG A C 1
ATOM 1446 O O . ARG A 1 186 ? -2.481 -8.768 10.430 1.00 96.31 186 ARG A O 1
ATOM 1453 N N . GLY A 1 187 ? -3.179 -10.321 8.954 1.00 97.38 187 GLY A N 1
ATOM 1454 C CA . GLY A 1 187 ? -4.543 -9.850 8.763 1.00 97.38 187 GLY A CA 1
ATOM 1455 C C . GLY A 1 187 ? -5.423 -10.935 8.149 1.00 97.38 187 GLY A C 1
ATOM 1456 O O . GLY A 1 187 ? -5.118 -12.121 8.258 1.00 97.38 187 GLY A O 1
ATOM 1457 N N . VAL A 1 188 ? -6.497 -10.517 7.481 1.00 98.25 188 VAL A N 1
ATOM 1458 C CA . VAL A 1 188 ? -7.414 -11.412 6.749 1.00 98.25 188 VAL A CA 1
ATOM 1459 C C . VAL A 1 188 ? -7.014 -11.600 5.281 1.00 98.25 188 VAL A C 1
ATOM 1461 O O . VAL A 1 188 ? -7.681 -12.322 4.548 1.00 98.25 188 VAL A O 1
ATOM 1464 N N . GLY A 1 189 ? -5.894 -11.001 4.870 1.00 97.50 189 GLY A N 1
ATOM 1465 C CA . GLY A 1 189 ? -5.334 -11.149 3.534 1.00 97.50 189 GLY A CA 1
ATOM 1466 C C . GLY A 1 189 ? -5.984 -10.209 2.523 1.00 97.50 189 GLY A C 1
ATOM 1467 O O . GLY A 1 189 ? -6.380 -9.092 2.853 1.00 97.50 189 GLY A O 1
ATOM 1468 N N . GLY A 1 190 ? -6.013 -10.654 1.273 1.00 98.56 190 GLY A N 1
ATOM 1469 C CA . GLY A 1 190 ? -6.457 -9.889 0.115 1.00 98.56 190 GLY A CA 1
ATOM 1470 C C . GLY A 1 190 ? -5.887 -10.534 -1.138 1.00 98.56 190 GLY A C 1
ATOM 1471 O O . GLY A 1 190 ? -6.112 -11.724 -1.351 1.00 98.56 190 GLY A O 1
ATOM 1472 N N . ILE A 1 191 ? -5.114 -9.789 -1.926 1.00 98.81 191 ILE A N 1
ATOM 1473 C CA . ILE A 1 191 ? -4.351 -10.337 -3.057 1.00 98.81 191 ILE A CA 1
ATOM 1474 C C . ILE A 1 191 ? -2.890 -9.894 -2.995 1.00 98.81 191 ILE A C 1
ATOM 1476 O O . ILE A 1 191 ? -2.592 -8.776 -2.576 1.00 98.81 191 ILE A O 1
ATOM 1480 N N . PHE A 1 192 ? -1.983 -10.757 -3.449 1.00 98.69 192 PHE A N 1
ATOM 1481 C CA . PHE A 1 192 ? -0.568 -10.454 -3.632 1.00 98.69 192 PHE A CA 1
ATOM 1482 C C . PHE A 1 192 ? -0.072 -11.072 -4.939 1.00 98.69 192 PHE A C 1
ATOM 1484 O O . PHE A 1 192 ? -0.349 -12.235 -5.236 1.00 98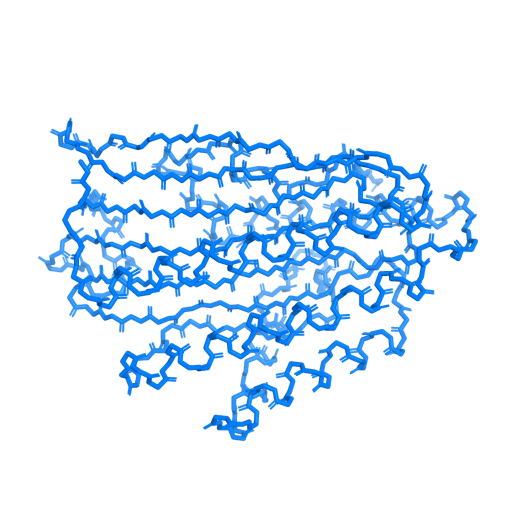.69 192 PHE A O 1
ATOM 1491 N N . PHE A 1 193 ? 0.663 -10.292 -5.725 1.00 98.31 193 PHE A N 1
ATOM 1492 C CA . PHE A 1 193 ? 1.237 -10.722 -6.991 1.00 98.31 193 PHE A CA 1
ATOM 1493 C C . PHE A 1 193 ? 2.599 -10.073 -7.234 1.00 98.31 193 PHE A C 1
ATOM 1495 O O . PHE A 1 193 ? 2.889 -8.952 -6.810 1.00 98.31 193 PHE A O 1
ATOM 1502 N N . ASP A 1 194 ? 3.447 -10.790 -7.951 1.00 96.31 194 ASP A N 1
ATOM 1503 C CA . ASP A 1 194 ? 4.716 -10.301 -8.474 1.00 96.31 194 ASP A CA 1
ATOM 1504 C C . ASP A 1 194 ? 4.996 -11.009 -9.800 1.00 96.31 194 ASP A C 1
ATOM 1506 O O . ASP A 1 194 ? 4.385 -12.041 -10.087 1.00 96.31 194 ASP A O 1
ATOM 1510 N N . HIS A 1 195 ? 5.926 -10.473 -10.586 1.00 94.94 195 HIS A N 1
ATOM 1511 C CA . HIS A 1 195 ? 6.340 -11.050 -11.871 1.00 94.94 195 HIS A CA 1
ATOM 1512 C C . HIS A 1 195 ? 5.196 -11.244 -12.887 1.00 94.94 195 HIS A C 1
ATOM 1514 O O . HIS A 1 195 ? 5.147 -12.254 -13.589 1.00 94.94 195 HIS A O 1
ATOM 1520 N N . LEU A 1 196 ? 4.276 -10.275 -12.994 1.00 97.06 196 LEU A N 1
ATOM 1521 C CA . LEU A 1 196 ? 3.347 -10.223 -14.129 1.00 97.06 196 LEU A CA 1
ATOM 1522 C C . LEU A 1 196 ? 4.088 -9.724 -15.372 1.00 97.06 196 LEU A C 1
ATOM 1524 O O . LEU A 1 196 ? 4.477 -8.558 -15.424 1.00 97.06 196 LEU A O 1
ATOM 1528 N N . GLU A 1 197 ? 4.330 -10.643 -16.310 1.00 96.19 197 GLU A N 1
ATOM 1529 C CA . GLU A 1 197 ? 5.166 -10.470 -17.510 1.00 96.19 197 GLU A CA 1
ATOM 1530 C C . GLU A 1 197 ? 4.402 -10.845 -18.804 1.00 96.19 197 GLU A C 1
ATOM 1532 O O . GLU A 1 197 ? 4.971 -11.400 -19.741 1.00 96.19 197 GLU A O 1
ATOM 1537 N N . ASN A 1 198 ? 3.096 -10.569 -18.871 1.00 96.25 198 ASN A N 1
ATOM 1538 C CA . ASN A 1 198 ? 2.223 -10.923 -20.002 1.00 96.25 198 ASN A CA 1
ATOM 1539 C C . ASN A 1 198 ? 2.115 -9.822 -21.073 1.00 96.25 198 ASN A C 1
ATOM 1541 O O . ASN A 1 198 ? 1.333 -9.957 -22.017 1.00 96.25 198 ASN A O 1
ATOM 1545 N N . GLY A 1 199 ? 2.871 -8.734 -20.920 1.00 96.88 199 GLY A N 1
ATOM 1546 C CA . GLY A 1 199 ? 2.845 -7.557 -21.788 1.00 96.88 199 GLY A CA 1
ATOM 1547 C C . GLY A 1 199 ? 2.326 -6.324 -21.050 1.00 96.88 199 GLY A C 1
ATOM 1548 O O . GLY A 1 199 ? 1.402 -6.418 -20.239 1.00 96.88 199 GLY A O 1
ATOM 1549 N N . PHE A 1 200 ? 2.933 -5.167 -21.332 1.00 98.25 200 PHE A N 1
ATOM 1550 C CA . PHE A 1 200 ? 2.705 -3.942 -20.565 1.00 98.25 200 PHE A CA 1
ATOM 1551 C C . PHE A 1 200 ? 1.228 -3.556 -20.526 1.00 98.25 200 PHE A C 1
ATOM 1553 O O . PHE A 1 200 ? 0.692 -3.370 -19.443 1.00 98.25 200 PHE A O 1
ATOM 1560 N N . GLU A 1 201 ? 0.547 -3.492 -21.669 1.00 98.44 201 GLU A N 1
ATOM 1561 C CA . GLU A 1 201 ? -0.839 -3.028 -21.750 1.00 98.44 201 GLU A CA 1
ATOM 1562 C C . GLU A 1 201 ? -1.796 -3.918 -20.952 1.00 98.44 201 GLU A C 1
ATOM 1564 O O . GLU A 1 201 ? -2.670 -3.406 -20.249 1.00 98.44 201 GLU A O 1
ATOM 1569 N N . ARG A 1 202 ? -1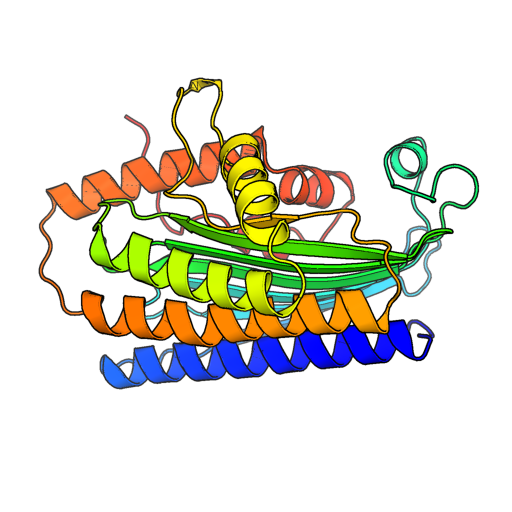.613 -5.243 -21.028 1.00 98.25 202 ARG A N 1
ATOM 1570 C CA . ARG A 1 202 ? -2.449 -6.219 -20.318 1.00 98.25 202 ARG A CA 1
ATOM 1571 C C . ARG A 1 202 ? -2.247 -6.117 -18.810 1.00 98.25 202 ARG A C 1
ATOM 1573 O O . ARG A 1 202 ? -3.214 -5.949 -18.070 1.00 98.25 202 ARG A O 1
ATOM 1580 N N . ASP A 1 203 ? -1.002 -6.204 -18.354 1.00 98.62 203 ASP A N 1
ATOM 1581 C CA . ASP A 1 203 ? -0.711 -6.206 -16.920 1.00 98.62 203 ASP A CA 1
ATOM 1582 C C . ASP A 1 203 ? -0.949 -4.824 -16.294 1.00 98.62 203 ASP A C 1
ATOM 1584 O O . ASP A 1 203 ? -1.402 -4.725 -15.153 1.00 98.62 203 ASP A O 1
ATOM 1588 N N . PHE A 1 204 ? -0.727 -3.745 -17.051 1.00 98.81 204 PHE A N 1
ATOM 1589 C CA . PHE A 1 204 ? -1.048 -2.392 -16.614 1.00 98.81 204 PHE A CA 1
ATOM 1590 C C . PHE A 1 204 ? -2.555 -2.199 -16.438 1.00 98.81 204 PHE A C 1
ATOM 1592 O O . PHE A 1 204 ? -2.964 -1.616 -15.437 1.00 98.81 204 PHE A O 1
ATOM 1599 N N . ALA A 1 205 ? -3.389 -2.710 -17.352 1.00 98.81 205 ALA A N 1
ATOM 1600 C CA . ALA A 1 205 ? -4.842 -2.661 -17.193 1.00 98.81 205 ALA A CA 1
ATOM 1601 C C . ALA A 1 205 ? -5.292 -3.364 -15.899 1.00 98.81 205 ALA A C 1
ATOM 1603 O O . ALA A 1 205 ? -6.054 -2.784 -15.128 1.00 98.81 205 ALA A O 1
ATOM 1604 N N . PHE A 1 206 ? -4.742 -4.546 -15.601 1.00 98.81 206 PHE A N 1
ATOM 1605 C CA . PHE A 1 206 ? -5.021 -5.254 -14.347 1.00 98.81 206 PHE A CA 1
ATOM 1606 C C . PHE A 1 206 ? -4.601 -4.446 -13.111 1.00 98.81 206 PHE A C 1
ATOM 1608 O O . PHE A 1 206 ? -5.382 -4.266 -12.180 1.00 98.81 206 PHE A O 1
ATOM 1615 N N . VAL A 1 207 ? -3.383 -3.898 -13.102 1.00 98.69 207 VAL A N 1
ATOM 1616 C CA . VAL A 1 207 ? -2.884 -3.085 -11.980 1.00 98.69 207 VAL A CA 1
ATOM 1617 C C . VAL A 1 207 ? -3.718 -1.824 -11.758 1.00 98.69 207 VAL A C 1
ATOM 1619 O O . VAL A 1 207 ? -3.903 -1.400 -10.613 1.00 98.69 207 VAL A O 1
ATOM 1622 N N . ARG A 1 208 ? -4.237 -1.218 -12.831 1.00 98.81 208 ARG A N 1
ATOM 1623 C CA . ARG A 1 208 ? -5.165 -0.092 -12.718 1.00 98.81 208 ARG A CA 1
ATOM 1624 C C . ARG A 1 208 ? -6.444 -0.507 -12.002 1.00 98.81 208 ARG A C 1
ATOM 1626 O O . ARG A 1 208 ? -6.812 0.150 -11.031 1.00 98.81 208 ARG A O 1
ATOM 1633 N N . ASP A 1 209 ? -7.048 -1.618 -12.409 1.00 98.88 209 ASP A N 1
ATOM 1634 C CA . ASP A 1 209 ? -8.289 -2.112 -11.808 1.00 98.88 209 ASP A CA 1
ATOM 1635 C C . ASP A 1 209 ? -8.102 -2.543 -10.347 1.00 98.88 209 ASP A C 1
ATOM 1637 O O . ASP A 1 209 ? -8.981 -2.299 -9.526 1.00 98.88 209 ASP A O 1
ATOM 1641 N N . VAL A 1 210 ? -6.934 -3.077 -9.967 1.00 98.88 210 VAL A N 1
ATOM 1642 C CA . VAL A 1 210 ? -6.593 -3.324 -8.551 1.00 98.88 210 VAL A CA 1
ATOM 1643 C C . VAL A 1 210 ? -6.560 -2.020 -7.745 1.00 98.88 210 VAL A C 1
ATOM 1645 O O . VAL A 1 210 ? -7.076 -1.963 -6.627 1.00 98.88 210 VAL A O 1
ATOM 1648 N N . GLY A 1 211 ? -5.969 -0.958 -8.301 1.00 98.81 211 GLY A N 1
ATOM 1649 C CA . GLY A 1 211 ? -5.944 0.362 -7.667 1.00 98.81 211 GLY A CA 1
ATOM 1650 C C . GLY A 1 211 ? -7.336 0.977 -7.504 1.00 98.81 211 GLY A C 1
ATOM 1651 O O . GLY A 1 211 ? -7.646 1.522 -6.444 1.00 98.81 211 GLY A O 1
ATOM 1652 N N . GLU A 1 212 ? -8.182 0.851 -8.526 1.00 98.88 212 GLU A N 1
ATOM 1653 C CA . GLU A 1 212 ? -9.577 1.306 -8.489 1.00 98.88 212 GLU A CA 1
ATOM 1654 C C . GLU A 1 212 ? -10.414 0.495 -7.491 1.00 98.88 212 GLU A C 1
ATOM 1656 O O . GLU A 1 212 ? -11.153 1.075 -6.700 1.00 98.88 212 GLU A O 1
ATOM 1661 N N . ALA A 1 213 ? -10.244 -0.829 -7.455 1.00 98.88 213 ALA A N 1
ATOM 1662 C CA . ALA A 1 213 ? -10.920 -1.711 -6.506 1.00 98.88 213 ALA A CA 1
ATOM 1663 C C . ALA A 1 213 ? -10.574 -1.373 -5.051 1.00 98.88 213 ALA A C 1
ATOM 1665 O O . ALA A 1 213 ? -11.452 -1.356 -4.189 1.00 98.88 213 ALA A O 1
ATOM 1666 N N . PHE A 1 214 ? -9.307 -1.053 -4.770 1.00 98.88 214 PHE A N 1
ATOM 1667 C CA . PHE A 1 214 ? -8.904 -0.564 -3.453 1.00 98.88 214 PHE A CA 1
ATOM 1668 C C . PHE A 1 214 ? -9.591 0.767 -3.103 1.00 98.88 214 PHE A C 1
ATOM 1670 O O . PHE A 1 214 ? -10.114 0.919 -1.995 1.00 98.88 214 PHE A O 1
ATOM 1677 N N . LEU A 1 215 ? -9.588 1.721 -4.043 1.00 98.81 215 LEU A N 1
ATOM 1678 C CA . LEU A 1 215 ? -10.188 3.045 -3.866 1.00 98.81 215 LEU A CA 1
ATOM 1679 C C . LEU A 1 215 ? -11.720 2.987 -3.716 1.00 98.81 215 LEU A C 1
ATOM 1681 O O . LEU A 1 215 ? -12.288 3.866 -3.072 1.00 98.81 215 LEU A O 1
ATOM 1685 N N . ASP A 1 216 ? -12.380 1.963 -4.256 1.00 98.62 216 ASP A N 1
ATOM 1686 C CA . ASP A 1 216 ? -13.798 1.687 -4.008 1.00 98.62 216 ASP A CA 1
ATOM 1687 C C . ASP A 1 216 ? -14.016 1.039 -2.629 1.00 98.62 216 ASP A C 1
ATOM 1689 O O . ASP A 1 216 ? -14.719 1.589 -1.780 1.00 98.62 216 ASP A O 1
ATOM 1693 N N . ALA A 1 217 ? -13.379 -0.105 -2.364 1.00 98.69 217 ALA A N 1
ATOM 1694 C CA . ALA A 1 217 ? -13.686 -0.920 -1.190 1.00 98.69 217 ALA A CA 1
ATOM 1695 C C . ALA A 1 217 ? -13.302 -0.247 0.133 1.00 98.69 217 ALA A C 1
ATOM 1697 O O . ALA A 1 217 ? -14.104 -0.182 1.071 1.00 98.69 217 ALA A O 1
ATOM 1698 N N . TYR A 1 218 ? -12.066 0.246 0.242 1.00 98.88 218 TYR A N 1
ATOM 1699 C CA . TYR A 1 218 ? -11.535 0.636 1.545 1.00 98.88 218 TYR A CA 1
ATOM 1700 C C . TYR A 1 218 ? -12.223 1.884 2.126 1.00 98.88 218 TYR A C 1
ATOM 1702 O O . TYR A 1 218 ? -12.649 1.830 3.282 1.00 98.88 218 TYR A O 1
ATOM 1710 N N . PRO A 1 219 ? -12.456 2.976 1.366 1.00 98.81 219 PRO A N 1
ATOM 1711 C CA . PRO A 1 219 ? -13.240 4.108 1.859 1.00 98.81 219 PRO A CA 1
ATOM 1712 C C . PRO A 1 219 ? -14.652 3.745 2.339 1.00 98.81 219 PRO A C 1
ATOM 1714 O O . PRO A 1 219 ? -15.125 4.344 3.308 1.00 98.81 219 PRO A O 1
ATOM 1717 N N . ARG A 1 220 ? -15.331 2.772 1.705 1.00 98.50 220 ARG A N 1
ATOM 1718 C CA . ARG A 1 220 ? -16.645 2.291 2.172 1.00 98.50 220 ARG A CA 1
ATOM 1719 C C . ARG A 1 220 ? -16.540 1.606 3.531 1.00 98.50 220 ARG A C 1
ATOM 1721 O O . ARG A 1 220 ? -17.311 1.937 4.430 1.00 98.50 220 ARG A O 1
ATOM 1728 N N . ILE A 1 221 ? -15.566 0.708 3.693 1.00 98.81 221 ILE A N 1
ATOM 1729 C CA . ILE A 1 221 ? -15.310 -0.001 4.957 1.00 98.81 221 ILE A CA 1
ATOM 1730 C C . ILE A 1 221 ? -14.993 0.997 6.078 1.00 98.81 221 ILE A C 1
ATOM 1732 O O . ILE A 1 221 ? -15.572 0.913 7.161 1.00 98.81 221 ILE A O 1
ATOM 1736 N N . VAL A 1 222 ? -14.139 1.992 5.813 1.00 98.88 222 VAL A N 1
ATOM 1737 C CA . VAL A 1 222 ? -13.810 3.028 6.803 1.00 98.88 222 VAL A CA 1
ATOM 1738 C C . VAL A 1 222 ? -15.060 3.789 7.239 1.00 98.88 222 VAL A C 1
ATOM 1740 O O . VAL A 1 222 ? -15.325 3.879 8.436 1.00 98.88 222 VAL A O 1
ATOM 1743 N N . ARG A 1 223 ? -15.872 4.283 6.296 1.00 98.75 223 ARG A N 1
ATOM 1744 C CA . ARG A 1 223 ? -17.103 5.023 6.626 1.00 98.75 223 ARG A CA 1
ATOM 1745 C C . ARG A 1 223 ? -18.114 4.189 7.406 1.00 98.75 223 ARG A C 1
ATOM 1747 O O . ARG A 1 223 ? -18.779 4.731 8.284 1.00 98.75 223 ARG A O 1
ATOM 1754 N N . ARG A 1 224 ? -18.210 2.887 7.115 1.00 98.62 224 ARG A N 1
ATOM 1755 C CA . ARG A 1 224 ? -19.100 1.957 7.826 1.00 98.62 224 ARG A CA 1
ATOM 1756 C C . ARG A 1 224 ? -18.745 1.844 9.309 1.00 98.62 224 ARG A C 1
ATOM 1758 O O . ARG A 1 224 ? -19.651 1.734 10.122 1.00 98.62 224 ARG A O 1
ATOM 1765 N N . ARG A 1 225 ? -17.450 1.871 9.648 1.00 98.38 225 ARG A N 1
ATOM 1766 C CA . ARG A 1 225 ? -16.946 1.534 10.992 1.00 98.38 225 ARG A CA 1
ATOM 1767 C C . ARG A 1 225 ? -16.415 2.715 11.798 1.00 98.38 225 ARG A C 1
ATOM 1769 O O . ARG A 1 225 ? -16.274 2.600 13.011 1.00 98.38 225 ARG A O 1
ATOM 1776 N N . MET A 1 226 ? -16.099 3.854 11.172 1.00 98.06 226 MET A N 1
ATOM 1777 C CA . MET A 1 226 ? -15.368 4.945 11.842 1.00 98.06 226 MET A CA 1
ATOM 1778 C C . MET A 1 226 ? -16.082 5.518 13.075 1.00 98.06 226 MET A C 1
ATOM 1780 O O . MET A 1 226 ? -15.412 6.009 13.983 1.00 98.06 226 MET A O 1
ATOM 1784 N N . ASN A 1 227 ? -17.412 5.405 13.131 1.00 98.06 227 ASN A N 1
ATOM 1785 C CA . ASN A 1 227 ? -18.247 5.887 14.234 1.00 98.06 227 ASN A CA 1
ATOM 1786 C C . ASN A 1 227 ? -18.666 4.788 15.227 1.00 98.06 227 ASN A C 1
ATOM 1788 O O . ASN A 1 227 ? -19.399 5.081 16.172 1.00 98.06 227 ASN A O 1
ATOM 1792 N N . ASP A 1 228 ? -18.224 3.543 15.034 1.00 98.31 228 ASP A N 1
ATOM 1793 C CA . ASP A 1 228 ? -18.577 2.441 15.928 1.00 98.31 228 ASP A CA 1
ATOM 1794 C C . ASP A 1 228 ? -17.941 2.638 17.310 1.00 98.31 228 ASP A C 1
ATOM 1796 O O . ASP A 1 228 ? -16.779 3.036 17.437 1.00 98.31 228 ASP A O 1
ATOM 1800 N N . GLY A 1 229 ? -18.696 2.325 18.364 1.00 98.19 229 GLY A N 1
ATOM 1801 C CA . GLY A 1 229 ? -18.196 2.363 19.735 1.00 98.19 229 GLY A CA 1
ATOM 1802 C C . GLY A 1 229 ? -17.118 1.304 19.999 1.00 98.19 229 GLY A C 1
ATOM 1803 O O . GLY A 1 229 ? -17.156 0.188 19.470 1.00 98.19 229 GLY A O 1
ATOM 1804 N N . PHE A 1 230 ? -16.169 1.640 20.868 1.00 98.19 230 PHE A N 1
ATOM 1805 C CA . PHE A 1 230 ? -15.117 0.731 21.315 1.00 98.19 230 PHE A CA 1
ATOM 1806 C C . PHE A 1 230 ? -14.814 0.918 22.803 1.00 98.19 230 PHE A C 1
ATOM 1808 O O . PHE A 1 230 ? -15.169 1.924 23.416 1.00 98.19 230 PHE A O 1
ATOM 1815 N N . THR A 1 231 ? -14.161 -0.082 23.378 1.00 98.50 231 THR A N 1
ATOM 1816 C CA . THR A 1 231 ? -13.753 -0.148 24.783 1.00 98.50 231 THR A CA 1
ATOM 1817 C C . THR A 1 231 ? -12.233 -0.052 24.919 1.00 98.50 231 THR A C 1
ATOM 1819 O O . THR A 1 231 ? -11.494 -0.221 23.947 1.00 98.50 231 THR A O 1
ATOM 1822 N N . ASP A 1 232 ? -11.736 0.139 26.141 1.00 98.25 232 ASP A N 1
ATOM 1823 C CA . ASP A 1 232 ? -10.291 0.097 26.410 1.00 98.25 232 ASP A CA 1
ATOM 1824 C C . ASP A 1 232 ? -9.672 -1.267 26.060 1.00 98.25 232 ASP A C 1
ATOM 1826 O O . ASP A 1 232 ? -8.525 -1.337 25.614 1.00 98.25 232 ASP A O 1
ATOM 1830 N N . ALA A 1 233 ? -10.445 -2.352 26.190 1.00 98.31 233 ALA A N 1
ATOM 1831 C CA . ALA A 1 233 ? -10.023 -3.689 25.782 1.00 98.31 233 ALA A CA 1
ATOM 1832 C C . ALA A 1 233 ? -9.845 -3.798 24.257 1.00 98.31 233 ALA A C 1
ATOM 1834 O O . ALA A 1 233 ? -8.878 -4.404 23.797 1.00 98.31 233 ALA A O 1
ATOM 1835 N N . ASP A 1 234 ? -10.722 -3.164 23.471 1.00 98.38 234 ASP A N 1
ATOM 1836 C CA . ASP A 1 234 ? -10.587 -3.104 22.009 1.00 98.38 234 ASP A CA 1
ATOM 1837 C C . ASP A 1 234 ? -9.312 -2.339 21.600 1.00 98.38 234 ASP A C 1
ATOM 1839 O O . ASP A 1 234 ? -8.587 -2.754 20.692 1.00 98.38 234 ASP A O 1
ATOM 1843 N N . ILE A 1 235 ? -8.991 -1.246 22.303 1.00 98.25 235 ILE A N 1
ATOM 1844 C CA . ILE A 1 235 ? -7.753 -0.480 22.088 1.00 98.25 235 ILE A CA 1
ATOM 1845 C C . ILE A 1 235 ? -6.515 -1.303 22.455 1.00 98.25 235 ILE A C 1
ATOM 1847 O O . ILE A 1 235 ? -5.535 -1.300 21.704 1.00 98.25 235 ILE A O 1
ATOM 1851 N N . ALA A 1 236 ? -6.543 -2.020 23.581 1.00 98.12 236 ALA A N 1
ATOM 1852 C CA . ALA A 1 236 ? -5.457 -2.912 23.981 1.00 98.12 236 ALA A CA 1
ATOM 1853 C C . ALA A 1 236 ? -5.230 -4.017 22.934 1.00 98.12 236 ALA A C 1
ATOM 1855 O O . ALA A 1 236 ? -4.097 -4.222 22.492 1.00 98.12 236 ALA A O 1
ATOM 1856 N N . ALA A 1 237 ? -6.308 -4.646 22.451 1.00 97.75 237 ALA A N 1
ATOM 1857 C CA . ALA A 1 237 ? -6.249 -5.642 21.384 1.00 97.75 237 ALA A CA 1
ATOM 1858 C C . ALA A 1 237 ? -5.647 -5.067 20.090 1.00 97.75 237 ALA A C 1
ATOM 1860 O O . ALA A 1 237 ? -4.761 -5.683 19.494 1.00 97.75 237 ALA A O 1
ATOM 1861 N N . MET A 1 238 ? -6.047 -3.854 19.688 1.00 98.19 238 MET A N 1
ATOM 1862 C CA . MET A 1 238 ? -5.462 -3.172 18.531 1.00 98.19 238 MET A CA 1
ATOM 1863 C C . MET A 1 238 ? -3.965 -2.900 18.697 1.00 98.19 238 MET A C 1
ATOM 1865 O O . MET A 1 238 ? -3.203 -3.111 17.754 1.00 98.19 238 MET A O 1
ATOM 1869 N N . ARG A 1 239 ? -3.514 -2.450 19.871 1.00 98.31 239 ARG A N 1
ATOM 1870 C CA . ARG A 1 239 ? -2.089 -2.166 20.127 1.00 98.31 239 ARG A CA 1
ATOM 1871 C C . ARG A 1 239 ? -1.231 -3.431 20.118 1.00 98.31 239 ARG A C 1
ATOM 1873 O O . ARG A 1 239 ? -0.151 -3.411 19.526 1.00 98.31 239 ARG A O 1
ATOM 1880 N N . ALA A 1 240 ? -1.734 -4.528 20.679 1.00 97.69 240 ALA A N 1
ATOM 1881 C CA . ALA A 1 240 ? -1.076 -5.830 20.600 1.00 97.69 240 ALA A CA 1
ATOM 1882 C C . ALA A 1 240 ? -1.023 -6.345 19.148 1.00 97.69 240 ALA A C 1
ATOM 1884 O O . ALA A 1 240 ? 0.006 -6.848 18.692 1.00 97.69 240 ALA A O 1
ATOM 1885 N N . TRP A 1 241 ? -2.103 -6.165 18.376 1.00 97.31 241 TRP A N 1
ATOM 1886 C CA . TRP A 1 241 ? -2.128 -6.527 16.954 1.00 97.31 241 TRP A CA 1
ATOM 1887 C C . TRP A 1 241 ? -1.145 -5.692 16.122 1.00 97.31 241 TRP A C 1
ATOM 1889 O O . TRP A 1 241 ? -0.419 -6.223 15.282 1.00 97.31 241 TRP A O 1
ATOM 1899 N N . ARG A 1 242 ? -1.042 -4.390 16.403 1.00 98.19 242 ARG A N 1
ATOM 1900 C CA . ARG A 1 242 ? -0.030 -3.494 15.823 1.00 98.19 242 ARG A CA 1
ATOM 1901 C C . ARG A 1 242 ? 1.401 -3.939 16.139 1.00 98.19 242 ARG A C 1
ATOM 1903 O O . ARG A 1 242 ? 2.271 -3.777 15.286 1.00 98.19 242 ARG A O 1
ATOM 1910 N N . GLY A 1 243 ? 1.636 -4.552 17.302 1.00 97.94 243 GLY A N 1
ATOM 1911 C CA . GLY A 1 243 ? 2.906 -5.209 17.633 1.00 97.94 243 GLY A CA 1
ATOM 1912 C C . GLY A 1 243 ? 3.258 -6.314 16.636 1.00 97.94 243 GLY A C 1
ATOM 1913 O O . GLY A 1 243 ? 4.352 -6.316 16.077 1.00 97.94 243 GLY A O 1
ATOM 1914 N N . ARG A 1 244 ? 2.293 -7.178 16.298 1.00 96.75 244 ARG A N 1
ATOM 1915 C CA . ARG A 1 244 ? 2.458 -8.215 15.258 1.00 96.75 244 ARG A CA 1
ATOM 1916 C C . ARG A 1 244 ? 2.698 -7.608 13.876 1.00 96.75 244 ARG A C 1
ATOM 1918 O O . ARG A 1 244 ? 3.542 -8.088 13.125 1.00 96.75 244 ARG A O 1
ATOM 1925 N N . TYR A 1 245 ? 1.995 -6.526 13.541 1.00 97.44 245 TYR A N 1
ATOM 1926 C CA . TYR A 1 245 ? 2.213 -5.808 12.281 1.00 97.44 245 TYR A CA 1
ATOM 1927 C C . TYR A 1 245 ? 3.655 -5.278 12.172 1.00 97.44 245 TYR A C 1
ATOM 1929 O O . TYR A 1 245 ? 4.299 -5.425 11.132 1.00 97.44 245 TYR A O 1
ATOM 1937 N N . ALA A 1 246 ? 4.186 -4.711 13.261 1.00 97.44 246 ALA A N 1
ATOM 1938 C CA . ALA A 1 246 ? 5.573 -4.264 13.335 1.00 97.44 246 ALA A CA 1
ATOM 1939 C C . ALA A 1 246 ? 6.568 -5.437 13.258 1.00 97.44 246 ALA A C 1
ATOM 1941 O O . ALA A 1 246 ? 7.533 -5.349 12.502 1.00 97.44 246 ALA A O 1
ATOM 1942 N N . GLU A 1 247 ? 6.314 -6.546 13.965 1.00 97.56 247 GLU A N 1
ATOM 1943 C CA . GLU A 1 247 ? 7.119 -7.775 13.872 1.00 97.56 247 GLU A CA 1
ATOM 1944 C C . GLU A 1 247 ? 7.221 -8.266 12.424 1.00 97.56 247 GLU A C 1
ATOM 1946 O O . GLU A 1 247 ? 8.319 -8.536 11.942 1.00 97.56 247 GLU A O 1
ATOM 1951 N N . PHE A 1 248 ? 6.099 -8.331 11.700 1.00 97.12 248 PHE A N 1
ATOM 1952 C CA . PHE A 1 248 ? 6.111 -8.747 10.300 1.00 97.12 248 PHE A CA 1
ATOM 1953 C C . PHE A 1 248 ? 6.972 -7.822 9.435 1.00 97.12 248 PHE A C 1
ATOM 1955 O O . PHE A 1 248 ? 7.856 -8.297 8.720 1.00 97.12 248 PHE A O 1
ATOM 1962 N N . ASN A 1 249 ? 6.752 -6.506 9.515 1.00 94.88 249 ASN A N 1
ATOM 1963 C CA . ASN A 1 249 ? 7.459 -5.560 8.649 1.00 94.88 249 ASN A CA 1
ATOM 1964 C C . ASN A 1 249 ? 8.964 -5.500 8.934 1.00 94.88 249 ASN A C 1
ATOM 1966 O O . ASN A 1 249 ? 9.756 -5.309 8.017 1.00 94.88 249 ASN A O 1
ATOM 1970 N N . LEU A 1 250 ? 9.373 -5.669 10.192 1.00 94.94 250 LEU A N 1
ATOM 1971 C CA . LEU A 1 250 ? 10.783 -5.593 10.572 1.00 94.94 250 LEU A CA 1
ATOM 1972 C C . LEU A 1 250 ? 11.542 -6.908 10.358 1.00 94.94 250 LEU A C 1
ATOM 1974 O O . LEU A 1 250 ? 12.759 -6.872 10.191 1.00 94.94 250 LEU A O 1
ATOM 1978 N N . VAL A 1 251 ? 10.856 -8.057 10.369 1.00 95.19 251 VAL A N 1
ATOM 1979 C CA . VAL A 1 251 ? 11.505 -9.380 10.319 1.00 95.19 251 VAL A CA 1
ATOM 1980 C C . VAL A 1 251 ? 11.325 -10.082 8.971 1.00 95.19 251 VAL A C 1
ATOM 1982 O O . VAL A 1 251 ? 12.235 -10.789 8.539 1.00 95.19 251 VAL A O 1
ATOM 1985 N N . TYR A 1 252 ? 10.183 -9.905 8.300 1.00 93.94 252 TYR A N 1
ATOM 1986 C CA . TYR A 1 252 ? 9.807 -10.706 7.125 1.00 93.94 252 TYR A CA 1
ATOM 1987 C C . TYR A 1 252 ? 9.508 -9.897 5.866 1.00 93.94 252 TYR A C 1
ATOM 1989 O O . TYR A 1 252 ? 9.702 -10.419 4.765 1.00 93.94 252 TYR A O 1
ATOM 1997 N N . ASP A 1 253 ? 9.049 -8.649 5.991 1.00 91.25 253 ASP A N 1
ATOM 1998 C CA . ASP A 1 253 ? 8.707 -7.851 4.816 1.00 91.25 253 ASP A CA 1
ATOM 1999 C C . ASP A 1 253 ? 9.945 -7.590 3.950 1.00 91.25 253 ASP A C 1
ATOM 2001 O O . ASP A 1 253 ? 10.891 -6.888 4.326 1.00 91.25 253 ASP A O 1
ATOM 2005 N N . ARG A 1 254 ? 9.911 -8.158 2.742 1.00 86.38 254 ARG A N 1
ATOM 2006 C CA . ARG A 1 254 ? 11.013 -8.059 1.782 1.00 86.38 254 ARG A CA 1
ATOM 2007 C C . ARG A 1 254 ? 11.218 -6.611 1.362 1.00 86.38 254 ARG A C 1
ATOM 2009 O O . ARG A 1 254 ? 12.365 -6.210 1.209 1.00 86.38 254 ARG A O 1
ATOM 2016 N N . GLY A 1 255 ? 10.138 -5.837 1.212 1.00 81.38 255 GLY A N 1
ATOM 2017 C CA . GLY A 1 255 ? 10.201 -4.433 0.804 1.00 81.38 255 GLY A CA 1
ATOM 2018 C C . GLY A 1 255 ? 10.929 -3.561 1.825 1.00 81.38 255 GLY A C 1
ATOM 2019 O O . GLY A 1 255 ? 11.847 -2.821 1.469 1.00 81.38 255 GLY A O 1
ATOM 2020 N N . THR A 1 256 ? 10.564 -3.691 3.100 1.00 84.81 256 THR A N 1
ATOM 2021 C CA . THR A 1 256 ? 11.172 -2.950 4.210 1.00 84.81 256 THR A CA 1
ATOM 2022 C C . THR A 1 256 ? 12.632 -3.346 4.417 1.00 84.81 256 THR A C 1
ATOM 2024 O O . THR A 1 256 ? 13.504 -2.476 4.425 1.00 84.81 256 THR A O 1
ATOM 2027 N N . LEU A 1 257 ? 12.934 -4.646 4.518 1.00 82.62 257 LEU A N 1
ATOM 2028 C CA . LEU A 1 257 ? 14.313 -5.125 4.666 1.00 82.62 257 LEU A CA 1
ATOM 2029 C C . LEU A 1 257 ? 15.199 -4.691 3.497 1.00 82.62 257 LEU A C 1
ATOM 2031 O O . LEU A 1 257 ? 16.356 -4.325 3.704 1.00 82.62 257 LEU A O 1
ATOM 2035 N N . PHE A 1 258 ? 14.654 -4.724 2.280 1.00 77.25 258 PHE A N 1
ATOM 2036 C CA . PHE A 1 258 ? 15.339 -4.257 1.085 1.00 77.25 258 PHE A CA 1
ATOM 2037 C C . PHE A 1 258 ? 15.665 -2.764 1.178 1.00 77.25 258 PHE A C 1
ATOM 2039 O O . PHE A 1 258 ? 16.838 -2.396 1.138 1.00 77.25 258 PHE A O 1
ATOM 2046 N N . GLY A 1 259 ? 14.654 -1.916 1.389 1.00 78.62 259 GLY A N 1
ATOM 2047 C CA . GLY A 1 259 ? 14.837 -0.467 1.435 1.00 78.62 259 GLY A CA 1
ATOM 2048 C C . GLY A 1 259 ? 15.820 -0.015 2.518 1.00 78.62 259 GLY A C 1
ATOM 2049 O O . GLY A 1 259 ? 16.621 0.887 2.274 1.00 78.62 259 GLY A O 1
ATOM 2050 N N . LEU A 1 260 ? 15.799 -0.657 3.693 1.00 80.94 260 LEU A N 1
ATOM 2051 C CA . LEU A 1 260 ? 16.724 -0.346 4.789 1.00 80.94 260 LEU A CA 1
ATOM 2052 C C . LEU A 1 260 ? 18.175 -0.720 4.455 1.00 80.94 260 LEU A C 1
ATOM 2054 O O . LEU A 1 260 ? 19.095 -0.004 4.842 1.00 80.94 260 LEU A O 1
ATOM 2058 N N . LYS A 1 261 ? 18.395 -1.824 3.730 1.00 74.25 261 LYS A N 1
ATOM 2059 C CA . LYS A 1 261 ? 19.741 -2.289 3.360 1.00 74.25 261 LYS A CA 1
ATOM 2060 C C . LYS A 1 261 ? 20.350 -1.512 2.196 1.00 74.25 261 LYS A C 1
ATOM 2062 O O . LYS A 1 261 ? 21.570 -1.444 2.108 1.00 74.25 261 LYS A O 1
ATOM 2067 N N . THR A 1 262 ? 19.534 -0.924 1.321 1.00 68.94 262 THR A N 1
ATOM 2068 C CA . THR A 1 262 ? 20.008 -0.213 0.119 1.00 68.94 262 THR A CA 1
ATOM 2069 C C . THR A 1 262 ? 20.001 1.308 0.243 1.00 68.94 262 THR A C 1
ATOM 2071 O O . THR A 1 262 ? 19.979 2.003 -0.772 1.00 68.94 262 THR A O 1
ATOM 2074 N N . GLY A 1 263 ? 19.966 1.841 1.468 1.00 69.50 263 GLY A N 1
ATOM 2075 C CA . GLY A 1 263 ? 19.986 3.289 1.702 1.00 69.50 263 GLY A CA 1
ATOM 2076 C C . GLY A 1 263 ? 18.760 4.016 1.141 1.00 69.50 263 GLY A C 1
ATOM 2077 O O . GLY A 1 263 ? 18.863 5.163 0.709 1.00 69.50 263 GLY A O 1
ATOM 2078 N N . GLY A 1 264 ? 17.601 3.350 1.097 1.00 75.81 264 GLY A N 1
ATOM 2079 C CA . GLY A 1 264 ? 16.347 3.999 0.733 1.00 75.81 264 GLY A CA 1
ATOM 2080 C C . GLY A 1 264 ? 15.951 5.079 1.746 1.00 75.81 264 GLY A C 1
ATOM 2081 O O . GLY A 1 264 ? 16.506 5.171 2.841 1.00 75.81 264 GLY A O 1
ATOM 2082 N N . ASN A 1 265 ? 14.965 5.907 1.394 1.00 83.00 265 ASN A N 1
ATOM 2083 C CA . ASN A 1 265 ? 14.466 6.937 2.304 1.00 83.00 265 ASN A CA 1
ATOM 2084 C C . ASN A 1 265 ? 13.830 6.280 3.545 1.00 83.00 265 ASN A C 1
ATOM 2086 O O . ASN A 1 265 ? 12.725 5.738 3.472 1.00 83.00 265 ASN A O 1
ATOM 2090 N N . ILE A 1 266 ? 14.542 6.328 4.673 1.00 86.94 266 ILE A N 1
ATOM 2091 C CA . ILE A 1 266 ? 14.185 5.627 5.913 1.00 86.94 266 ILE A CA 1
ATOM 2092 C C . ILE A 1 266 ? 12.796 6.037 6.407 1.00 86.94 266 ILE A C 1
ATOM 2094 O O . ILE A 1 266 ? 11.987 5.177 6.754 1.00 86.94 266 ILE A O 1
ATOM 2098 N N . ASP A 1 267 ? 12.470 7.327 6.351 1.00 86.62 267 ASP A N 1
ATOM 2099 C CA . ASP A 1 267 ? 11.171 7.830 6.791 1.00 86.62 267 ASP A CA 1
ATOM 2100 C C . ASP A 1 267 ? 10.028 7.421 5.849 1.00 86.62 267 ASP A C 1
ATOM 2102 O O . ASP A 1 267 ? 8.869 7.329 6.270 1.00 86.62 267 ASP A O 1
ATOM 2106 N N . ALA A 1 268 ? 10.315 7.187 4.564 1.00 84.56 268 ALA A N 1
ATOM 2107 C CA . ALA A 1 268 ? 9.349 6.621 3.622 1.00 84.56 268 ALA A CA 1
ATOM 2108 C C . ALA A 1 268 ? 9.112 5.130 3.890 1.00 84.56 268 ALA A C 1
ATOM 2110 O O . ALA A 1 268 ? 7.971 4.679 3.824 1.00 84.56 268 ALA A O 1
ATOM 2111 N N . ILE A 1 269 ? 10.171 4.387 4.220 1.00 86.75 269 ILE A N 1
ATOM 2112 C CA . ILE A 1 269 ? 10.118 2.945 4.491 1.00 86.75 269 ILE A CA 1
ATOM 2113 C C . ILE A 1 269 ? 9.384 2.670 5.808 1.00 86.75 269 ILE A C 1
ATOM 2115 O O . ILE A 1 269 ? 8.401 1.933 5.839 1.00 86.75 269 ILE A O 1
ATOM 2119 N N . LEU A 1 270 ? 9.806 3.322 6.893 1.00 92.06 270 LEU A N 1
ATOM 2120 C CA . LEU A 1 270 ? 9.241 3.131 8.234 1.00 92.06 270 LEU A CA 1
ATOM 2121 C C . LEU A 1 270 ? 7.908 3.867 8.441 1.00 92.06 270 LEU A C 1
ATOM 2123 O O . LEU A 1 270 ? 7.300 3.783 9.513 1.00 92.06 270 LEU A O 1
ATOM 2127 N N . MET A 1 271 ? 7.403 4.555 7.411 1.00 92.44 271 MET A N 1
ATOM 2128 C CA . MET A 1 271 ? 6.037 5.081 7.397 1.00 92.44 271 MET A CA 1
ATOM 2129 C C . MET A 1 271 ? 5.021 3.972 7.706 1.00 92.44 271 MET A C 1
ATOM 2131 O O . MET A 1 271 ? 4.070 4.232 8.444 1.00 92.44 271 MET A O 1
ATOM 2135 N N . SER A 1 272 ? 5.281 2.745 7.239 1.00 91.06 272 SER A N 1
ATOM 2136 C CA . SER A 1 272 ? 4.431 1.571 7.450 1.00 91.06 272 SER A CA 1
ATOM 2137 C C . SER A 1 272 ? 4.213 1.217 8.923 1.00 91.06 272 SER A C 1
ATOM 2139 O O . SER A 1 272 ? 3.211 0.581 9.246 1.00 91.06 272 SER A O 1
ATOM 2141 N N . LEU A 1 273 ? 5.105 1.616 9.835 1.00 96.50 273 LEU A N 1
ATOM 2142 C CA . LEU A 1 273 ? 4.979 1.265 11.247 1.00 96.50 273 LEU A CA 1
ATOM 2143 C C . LEU A 1 273 ? 3.828 2.026 11.928 1.00 96.50 273 LEU A C 1
ATOM 2145 O O . LEU A 1 273 ? 3.647 3.225 11.674 1.00 96.50 273 LEU A O 1
ATOM 2149 N N . PRO A 1 274 ? 3.070 1.363 12.819 1.00 96.62 274 PRO A N 1
ATOM 2150 C CA . PRO A 1 274 ? 2.013 2.010 13.585 1.00 96.62 274 PRO A CA 1
ATOM 2151 C C . PRO A 1 274 ? 2.572 3.102 14.512 1.00 96.62 274 PRO A C 1
ATOM 2153 O O . PRO A 1 274 ? 3.730 3.029 14.924 1.00 96.62 274 PRO A O 1
ATOM 2156 N N . PRO A 1 275 ? 1.761 4.110 14.876 1.00 95.94 275 PRO A N 1
ATOM 2157 C CA . PRO A 1 275 ? 2.176 5.163 15.807 1.00 95.94 275 PRO A CA 1
ATOM 2158 C C . PRO A 1 275 ? 2.410 4.639 17.232 1.00 95.94 275 PRO A C 1
ATOM 2160 O O . PRO A 1 275 ? 3.273 5.156 17.936 1.00 95.94 275 PRO A O 1
ATOM 2163 N N . LEU A 1 276 ? 1.664 3.609 17.643 1.00 97.38 276 LEU A N 1
ATOM 2164 C CA . LEU A 1 276 ? 1.789 2.964 18.946 1.00 97.38 276 LEU A CA 1
ATOM 2165 C C . LEU A 1 276 ? 1.476 1.469 18.833 1.00 97.38 276 LEU A C 1
ATOM 2167 O O . LEU A 1 276 ? 0.438 1.091 18.285 1.00 97.38 276 LEU A O 1
ATOM 2171 N N . ALA A 1 277 ? 2.359 0.643 19.389 1.00 97.69 277 ALA A N 1
ATOM 2172 C CA . ALA A 1 277 ? 2.230 -0.805 19.510 1.00 97.69 277 ALA A CA 1
ATOM 2173 C C . ALA A 1 277 ? 2.690 -1.248 20.906 1.00 97.69 277 ALA A C 1
ATOM 2175 O O . ALA A 1 277 ? 3.492 -0.556 21.536 1.00 97.69 277 ALA A O 1
ATOM 2176 N N . THR A 1 278 ? 2.186 -2.385 21.382 1.00 97.69 278 THR A N 1
ATOM 2177 C CA . THR A 1 278 ? 2.561 -2.964 22.679 1.00 97.69 278 THR A CA 1
ATOM 2178 C C . THR A 1 278 ? 2.982 -4.422 22.526 1.00 97.69 278 THR A C 1
ATOM 2180 O O . THR A 1 278 ? 2.501 -5.131 21.641 1.00 97.69 278 THR A O 1
ATOM 2183 N N . TRP A 1 279 ? 3.878 -4.851 23.413 1.00 96.69 279 TRP A N 1
ATOM 2184 C CA . TRP A 1 279 ? 4.307 -6.235 23.587 1.00 96.69 279 TRP A CA 1
ATOM 2185 C C . TRP A 1 279 ? 4.139 -6.581 25.061 1.00 96.69 279 TRP A C 1
ATOM 2187 O O . TRP A 1 279 ? 4.624 -5.838 25.915 1.00 96.69 279 TRP A O 1
ATOM 2197 N N . GLU A 1 280 ? 3.438 -7.675 25.329 1.00 78.69 280 GLU A N 1
ATOM 2198 C CA . GLU A 1 280 ? 3.236 -8.247 26.664 1.00 78.69 280 GLU A CA 1
ATOM 2199 C C . GLU A 1 280 ? 3.903 -9.621 26.747 1.00 78.69 280 GLU A C 1
ATOM 2201 O O . GLU A 1 280 ? 3.916 -10.334 25.710 1.00 78.69 280 GLU A O 1
#

Sequence (280 aa):
MLTLDTDQQTARAWFESLRTRICTAFEAIERDAGSDAAFEYIAWDRIDPSGGPGGGGVRGVMKGRVFEKVGVNVSTVGGTLEGDFARSINGAADDPRFFATGISLVAHMANPRVPAVHMNCRFLATTKRWFGGGADLNPPLPVGEDTEDFHTTLKAACDAHDVDYYPRFKQWADEYFWLPHRKVHRGVGGIFFDHLENGFERDFAFVRDVGEAFLDAYPRIVRRRMNDGFTDADIAAMRAWRGRYAEFNLVYDRGTLFGLKTGGNIDAILMSLPPLATWE

Secondary structure (DSSP, 8-state):
-----HHHHHHHHHHHHHHHHHHHHHHHHHHHTT-----EEEEEEEE-TTSSEEEEEEEEEE--SSEEEEEEEEEEEEEE--TTHHHHSTT-SS--EEEEEEEEEEEEESSTTSPEEEEEEEEEESSSEEEEEEEEEE-SS--HHHHHHHHHHHHHHHHTT-TTHHHHHHHHHHHHTEETTTTEESSSEEEEEEEE-S-HHHHHHHHHHHHHHHHHHHHHHHHHHTT----HHHHHHHHHHHHHHHHHHHHT-HHHHHHHHTT--HHHHGGGS-S-----